Protein AF-A0A3S0ZU18-F1 (afdb_monomer_lite)

Foldseek 3Di:
DDDDDDDDDDPDPDPPPPPVPVLDLDDDPCLVVCCVPVVCPSVPDDCDPVNLVVLVVVPDDPDPVSNVVSVVVVVVVVVVVVVVVLVVVQSNQLSQLVNVQVVVVVVVVVVVVVPDPDPPVPDPDPPPRSSLVSHDPVSCVVVPHDHPVNPPPPPPDPDPDPDDDPDPDDDPPDDDDPDDPDPPVVPVVPPPD

Secondary structure (DSSP, 8-state):
-----PPPPPTT-----------S------HHHHHHHSHHHHSS----HHHHHHHHHT---S-HHHHHHHHHHHHHHHHHHHHHHHHHHHHHHHHHHHHHHHHHHHHHHHHHHHT-S-GGG-PPPP---THHHHS-HHHHHHTT---HHHHS------PPPPP----------SS--------GGGSTTSS--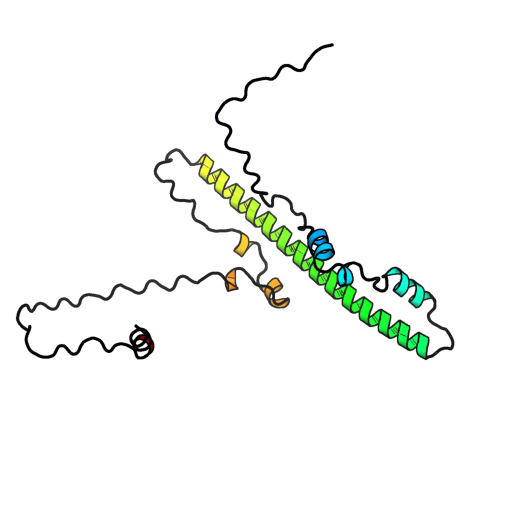

Organism: Elysia chlorotica (NCBI:txid188477)

Structure (mmCIF, N/CA/C/O backbone):
data_AF-A0A3S0ZU18-F1
#
_entry.id   AF-A0A3S0ZU18-F1
#
loop_
_atom_site.group_PDB
_atom_site.id
_atom_site.type_symbol
_atom_site.label_atom_id
_atom_site.label_alt_id
_atom_site.label_comp_id
_atom_site.label_asym_id
_atom_site.label_entity_id
_atom_site.label_seq_id
_atom_site.pdbx_PDB_ins_code
_atom_site.Cartn_x
_atom_site.Cartn_y
_atom_site.Cartn_z
_atom_site.occupancy
_atom_site.B_iso_or_equiv
_atom_site.auth_seq_id
_atom_site.auth_comp_id
_atom_site.auth_asym_id
_atom_site.auth_atom_id
_atom_site.pdbx_PDB_model_num
ATOM 1 N N . MET A 1 1 ? -13.096 46.096 -29.298 1.00 41.88 1 MET A N 1
ATOM 2 C CA . MET A 1 1 ? -13.530 44.847 -29.955 1.00 41.88 1 MET A CA 1
ATOM 3 C C . MET A 1 1 ? -12.358 44.325 -30.761 1.00 41.88 1 MET A C 1
ATOM 5 O O . MET A 1 1 ? -12.030 44.942 -31.762 1.00 41.88 1 MET A O 1
ATOM 9 N N . SER A 1 2 ? -11.703 43.261 -30.300 1.00 36.75 2 SER A N 1
ATOM 10 C CA . SER A 1 2 ? -10.645 42.585 -31.059 1.00 36.75 2 SER A CA 1
ATOM 11 C C . SER A 1 2 ? -10.777 41.086 -30.829 1.00 36.75 2 SER A C 1
ATOM 13 O O . SER A 1 2 ? -10.601 40.610 -29.711 1.00 36.75 2 SER A O 1
ATOM 15 N N . SER A 1 3 ? -11.148 40.368 -31.885 1.00 39.72 3 SER A N 1
ATOM 16 C CA . SER A 1 3 ? -11.193 38.907 -31.938 1.00 39.72 3 SER A CA 1
ATOM 17 C C . SER A 1 3 ? -9.786 38.311 -31.786 1.00 39.72 3 SER A C 1
ATOM 19 O O . SER A 1 3 ? -8.827 38.910 -32.284 1.00 39.72 3 SER A O 1
ATOM 21 N N . PRO A 1 4 ? -9.622 37.125 -31.174 1.00 41.81 4 PRO A N 1
ATOM 22 C CA . PRO A 1 4 ? -8.345 36.432 -31.190 1.00 41.81 4 PRO A CA 1
ATOM 23 C C . PRO A 1 4 ? -8.124 35.758 -32.550 1.00 41.81 4 PRO A C 1
ATOM 25 O O . PRO A 1 4 ? -8.982 35.050 -33.075 1.00 41.81 4 PRO A O 1
ATOM 28 N N . LYS A 1 5 ? -6.949 36.013 -33.124 1.00 37.50 5 LYS A N 1
ATOM 29 C CA . LYS A 1 5 ? -6.472 35.475 -34.399 1.00 37.50 5 LYS A CA 1
ATOM 30 C C . LYS A 1 5 ? -6.032 34.022 -34.200 1.00 37.50 5 LYS A C 1
ATOM 32 O O . LYS A 1 5 ? -5.056 33.762 -33.503 1.00 37.50 5 LYS A O 1
ATOM 37 N N . THR A 1 6 ? -6.749 33.086 -34.814 1.00 44.69 6 THR A N 1
ATOM 38 C CA . THR A 1 6 ? -6.376 31.668 -34.901 1.00 44.69 6 THR A CA 1
ATOM 39 C C . THR A 1 6 ? -5.069 31.528 -35.687 1.00 44.69 6 THR A C 1
ATOM 41 O O . THR A 1 6 ? -4.996 31.955 -36.840 1.00 44.69 6 THR A O 1
ATOM 44 N N . GLN A 1 7 ? -4.027 30.963 -35.070 1.00 43.84 7 GLN A N 1
ATOM 45 C CA . GLN A 1 7 ? -2.790 30.583 -35.759 1.00 43.84 7 GLN A CA 1
ATOM 46 C C . GLN A 1 7 ? -2.844 29.111 -36.210 1.00 43.84 7 GLN A C 1
ATOM 48 O O . GLN A 1 7 ? -3.431 28.285 -35.508 1.00 43.84 7 GLN A O 1
ATOM 53 N N . PRO A 1 8 ? -2.261 28.779 -37.378 1.00 42.19 8 PRO A N 1
ATOM 54 C CA . PRO A 1 8 ? -2.315 27.446 -37.969 1.00 42.19 8 PRO A CA 1
ATOM 55 C C . PRO A 1 8 ? -1.316 26.489 -37.304 1.00 42.19 8 PRO A C 1
ATOM 57 O O . PRO A 1 8 ? -0.169 26.846 -37.037 1.00 42.19 8 PRO A O 1
ATOM 60 N N . THR A 1 9 ? -1.753 25.256 -37.058 1.00 45.12 9 THR A N 1
ATOM 61 C CA . THR A 1 9 ? -0.941 24.175 -36.489 1.00 45.12 9 THR A CA 1
ATOM 62 C C . THR A 1 9 ? 0.062 23.625 -37.518 1.00 45.12 9 THR A C 1
ATOM 64 O O . THR A 1 9 ? -0.335 23.299 -38.642 1.00 45.12 9 THR A O 1
ATOM 67 N N . PRO A 1 10 ? 1.355 23.460 -37.170 1.00 46.25 10 PRO A N 1
ATOM 68 C CA . PRO A 1 10 ? 2.278 22.688 -37.989 1.00 46.25 10 PRO A CA 1
ATOM 69 C C . PRO A 1 10 ? 1.904 21.203 -37.906 1.00 46.25 10 PRO A C 1
ATOM 71 O O . PRO A 1 10 ? 1.805 20.624 -36.824 1.00 46.25 10 PRO A O 1
ATOM 74 N N . ARG A 1 11 ? 1.676 20.588 -39.070 1.00 46.78 11 ARG A N 1
ATOM 75 C CA . ARG A 1 11 ? 1.461 19.144 -39.211 1.00 46.78 11 ARG A CA 1
ATOM 76 C C . ARG A 1 11 ? 2.741 18.416 -38.802 1.00 46.78 11 ARG A C 1
ATOM 78 O O . ARG A 1 11 ? 3.775 18.643 -39.420 1.00 46.78 11 ARG A O 1
ATOM 85 N N . GLY A 1 12 ? 2.660 17.548 -37.795 1.00 51.25 12 GLY A N 1
ATOM 86 C CA . GLY A 1 12 ? 3.767 16.661 -37.424 1.00 51.25 12 GLY A CA 1
ATOM 87 C C . GLY A 1 12 ? 4.116 16.593 -35.941 1.00 51.25 12 GLY A C 1
ATOM 88 O O . GLY A 1 12 ? 5.072 15.906 -35.603 1.00 51.25 12 GLY A O 1
ATOM 89 N N . GLN A 1 13 ? 3.376 17.250 -35.043 1.00 44.69 13 GLN A N 1
ATOM 90 C CA . GLN A 1 13 ? 3.490 16.896 -33.628 1.00 44.69 13 GLN A CA 1
ATOM 91 C C . GLN A 1 13 ? 2.823 15.537 -33.426 1.00 44.69 13 GLN A C 1
ATOM 93 O O . GLN A 1 13 ? 1.598 15.420 -33.495 1.00 44.69 13 GLN A O 1
ATOM 98 N N . GLU A 1 14 ? 3.656 14.514 -33.234 1.00 46.69 14 GLU A N 1
ATOM 99 C CA . GLU A 1 14 ? 3.258 13.262 -32.605 1.00 46.69 14 GLU A CA 1
ATOM 100 C C . GLU A 1 14 ? 2.353 13.615 -31.412 1.00 46.69 14 GLU A C 1
ATOM 102 O O . GLU A 1 14 ? 2.705 14.526 -30.648 1.00 46.69 14 GLU A O 1
ATOM 107 N N . PRO A 1 15 ? 1.154 13.009 -31.296 1.00 53.53 15 PRO A N 1
ATOM 108 C CA . PRO A 1 15 ? 0.244 13.326 -30.208 1.00 53.53 15 PRO A CA 1
ATOM 109 C C . PRO A 1 15 ? 1.037 13.258 -28.907 1.00 53.53 15 PRO A C 1
ATOM 111 O O . PRO A 1 15 ? 1.784 12.288 -28.747 1.00 53.53 15 PRO A O 1
ATOM 114 N N . PRO A 1 16 ? 0.923 14.243 -27.994 1.00 53.69 16 PRO A N 1
ATOM 115 C CA . PRO A 1 16 ? 1.555 14.112 -26.697 1.00 53.69 16 PRO A CA 1
ATOM 116 C C . PRO A 1 16 ? 1.066 12.787 -26.137 1.00 53.69 16 PRO A C 1
ATOM 118 O O . PRO A 1 16 ? -0.127 12.621 -25.868 1.00 53.69 16 PRO A O 1
ATOM 121 N N . MET A 1 17 ? 1.970 11.810 -26.061 1.00 44.22 17 MET A N 1
ATOM 122 C CA . MET A 1 17 ? 1.678 10.559 -25.408 1.00 44.22 17 MET A CA 1
ATOM 123 C C . MET A 1 17 ? 1.431 10.942 -23.958 1.00 44.22 17 MET A C 1
ATOM 125 O O . MET A 1 17 ? 2.350 10.992 -23.148 1.00 44.22 17 MET A O 1
ATOM 129 N N . TYR A 1 18 ? 0.164 11.149 -23.609 1.00 46.91 18 TYR A N 1
ATOM 130 C CA . TYR A 1 18 ? -0.334 10.982 -22.254 1.00 46.91 18 TYR A CA 1
ATOM 131 C C . TYR A 1 18 ? -0.289 9.490 -21.895 1.00 46.91 18 TYR A C 1
ATOM 133 O O . TYR A 1 18 ? -1.198 8.955 -21.268 1.00 46.91 18 TYR A O 1
ATOM 141 N N . LEU A 1 19 ? 0.806 8.801 -22.236 1.00 47.62 19 LEU A N 1
ATOM 142 C CA . LEU A 1 19 ? 1.366 7.883 -21.278 1.00 47.62 19 LEU A CA 1
ATOM 143 C C . LEU A 1 19 ? 1.570 8.768 -20.060 1.00 47.62 19 LEU A C 1
ATOM 145 O O . LEU A 1 19 ? 2.470 9.610 -20.029 1.00 47.62 19 LEU A O 1
ATOM 149 N N . GLN A 1 20 ? 0.686 8.631 -19.073 1.00 47.19 20 GLN A N 1
ATOM 150 C CA . GLN A 1 20 ? 1.108 8.904 -17.719 1.00 47.19 20 GLN A CA 1
ATOM 151 C C . GLN A 1 20 ? 2.299 7.981 -17.504 1.00 47.19 20 GLN A C 1
ATOM 153 O O . GLN A 1 20 ? 2.153 6.855 -17.046 1.00 47.19 20 GLN A O 1
ATOM 158 N N . ARG A 1 21 ? 3.490 8.453 -17.896 1.00 50.66 21 ARG A N 1
ATOM 159 C CA . ARG A 1 21 ? 4.742 8.042 -17.301 1.00 50.66 21 ARG A CA 1
ATOM 160 C C . ARG A 1 21 ? 4.405 8.158 -15.823 1.00 50.66 21 ARG A C 1
ATOM 162 O O . ARG A 1 21 ? 4.002 9.254 -15.417 1.00 50.66 21 ARG A O 1
ATOM 169 N N . PRO A 1 22 ? 4.444 7.081 -15.031 1.00 49.56 22 PRO A N 1
ATOM 170 C CA . PRO A 1 22 ? 4.312 7.195 -13.589 1.00 49.56 22 PRO A CA 1
ATOM 171 C C . PRO A 1 22 ? 5.579 7.906 -13.083 1.00 49.56 22 PRO A C 1
ATOM 173 O O . PRO A 1 22 ? 6.413 7.346 -12.396 1.00 49.56 22 PRO A O 1
ATOM 176 N N . SER A 1 23 ? 5.793 9.151 -13.509 1.00 50.56 23 SER A N 1
ATOM 177 C CA . SER A 1 23 ? 6.961 9.988 -13.259 1.00 50.56 23 SER A CA 1
ATOM 178 C C . SER A 1 23 ? 6.892 10.628 -11.883 1.00 50.56 23 SER A C 1
ATOM 180 O O . SER A 1 23 ? 7.723 11.453 -11.522 1.00 50.56 23 SER A O 1
ATOM 182 N N . SER A 1 24 ? 5.893 10.266 -11.093 1.00 54.19 24 SER A N 1
ATOM 183 C CA . SER A 1 24 ? 5.654 10.856 -9.805 1.00 54.19 24 SER A CA 1
ATOM 184 C C . SER A 1 24 ? 5.829 9.759 -8.781 1.00 54.19 24 SER A C 1
ATOM 186 O O . SER A 1 24 ? 5.075 8.792 -8.786 1.00 54.19 24 SER A O 1
ATOM 188 N N . GLY A 1 25 ? 6.766 9.938 -7.852 1.00 54.12 25 GLY A N 1
ATOM 189 C CA . GLY A 1 25 ? 6.713 9.285 -6.545 1.00 54.12 25 GLY A CA 1
ATOM 190 C C . GLY A 1 25 ? 5.482 9.739 -5.744 1.00 54.12 25 GLY A C 1
ATOM 191 O O . GLY A 1 25 ? 5.614 10.112 -4.584 1.00 54.12 25 GLY A O 1
ATOM 192 N N . ARG A 1 26 ? 4.295 9.757 -6.365 1.00 61.22 26 ARG A N 1
ATOM 193 C CA . ARG A 1 26 ? 2.984 9.920 -5.748 1.00 61.22 26 ARG A CA 1
ATOM 194 C C . ARG A 1 26 ? 2.288 8.575 -5.758 1.00 61.22 26 ARG A C 1
ATOM 196 O O . ARG A 1 26 ? 2.228 7.898 -6.779 1.00 61.22 26 ARG A O 1
ATOM 203 N N . SER A 1 27 ? 1.700 8.270 -4.613 1.00 65.94 27 SER A N 1
ATOM 204 C CA . SER A 1 27 ? 0.693 7.231 -4.470 1.00 65.94 27 SER A CA 1
ATOM 205 C C . SER A 1 27 ? -0.449 7.440 -5.472 1.00 65.94 27 SER A C 1
ATOM 207 O O . SER A 1 27 ? -0.865 8.579 -5.729 1.00 65.94 27 SER A O 1
ATOM 209 N N . GLN A 1 28 ? -0.952 6.346 -6.045 1.00 73.38 28 GLN A N 1
ATOM 210 C CA . GLN A 1 28 ? -2.148 6.372 -6.881 1.00 73.38 28 GLN A CA 1
ATOM 211 C C . GLN A 1 28 ? -3.379 6.525 -5.982 1.00 73.38 28 GLN A C 1
ATOM 213 O O . GLN A 1 28 ? -3.704 5.642 -5.192 1.00 73.38 28 GLN A O 1
ATOM 218 N N . ASP A 1 29 ? -4.085 7.652 -6.102 1.00 80.44 29 ASP A N 1
ATOM 219 C CA . ASP A 1 29 ? -5.275 7.908 -5.289 1.00 80.44 29 ASP A CA 1
ATOM 220 C C . ASP A 1 29 ? -6.491 7.128 -5.813 1.00 80.44 29 ASP A C 1
ATOM 222 O O . ASP A 1 29 ? -7.237 7.582 -6.685 1.00 80.44 29 ASP A O 1
ATOM 226 N N . VAL A 1 30 ? -6.712 5.945 -5.243 1.00 86.75 30 VAL A N 1
ATOM 227 C CA . VAL A 1 30 ? -7.838 5.060 -5.584 1.00 86.75 30 VAL A CA 1
ATOM 228 C C . VAL A 1 30 ? -9.105 5.346 -4.776 1.00 86.75 30 VAL A C 1
ATOM 230 O O . VAL A 1 30 ? -10.120 4.674 -4.964 1.00 86.75 30 VAL A O 1
ATOM 233 N N . ARG A 1 31 ? -9.096 6.348 -3.885 1.00 86.00 31 ARG A N 1
ATOM 234 C CA . ARG A 1 31 ? -10.224 6.618 -2.974 1.00 86.00 31 ARG A CA 1
ATOM 235 C C . ARG A 1 31 ? -11.523 6.889 -3.719 1.00 86.00 31 ARG A C 1
ATOM 237 O O . ARG A 1 31 ? -12.580 6.462 -3.277 1.00 86.00 31 ARG A O 1
ATOM 244 N N . HIS A 1 32 ? -11.444 7.542 -4.875 1.00 86.88 32 HIS A N 1
ATOM 245 C CA . HIS A 1 32 ? -12.604 7.813 -5.723 1.00 86.88 32 HIS A CA 1
ATOM 246 C C . HIS A 1 32 ? -13.255 6.530 -6.273 1.00 86.88 32 HIS A C 1
ATOM 248 O O . HIS A 1 32 ? -14.479 6.458 -6.370 1.00 86.88 32 HIS A O 1
ATOM 254 N N . ILE A 1 33 ? -12.452 5.507 -6.592 1.00 91.06 33 ILE A N 1
ATOM 255 C CA . ILE A 1 33 ? -12.940 4.194 -7.033 1.00 91.06 33 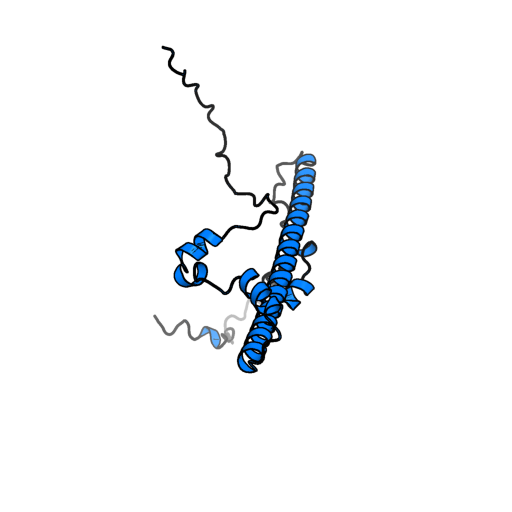ILE A CA 1
ATOM 256 C C . ILE A 1 33 ? -13.622 3.514 -5.853 1.00 91.06 33 ILE A C 1
ATOM 258 O O . ILE A 1 33 ? -14.781 3.127 -5.963 1.00 91.06 33 ILE A O 1
ATOM 262 N N . LEU A 1 34 ? -12.940 3.459 -4.705 1.00 89.00 34 LEU A N 1
ATOM 263 C CA . LEU A 1 34 ? -13.448 2.808 -3.498 1.00 89.00 34 LEU A CA 1
ATOM 264 C C . LEU A 1 34 ? -14.742 3.451 -2.990 1.00 89.00 34 LEU A C 1
ATOM 266 O O . LEU A 1 34 ? -15.687 2.743 -2.660 1.00 89.00 34 LEU A O 1
ATOM 270 N N . ALA A 1 35 ? -14.826 4.780 -2.987 1.00 89.50 35 ALA A N 1
ATOM 271 C CA . ALA A 1 35 ? -16.034 5.501 -2.601 1.00 89.50 35 ALA A CA 1
ATOM 272 C C . ALA A 1 35 ? -17.198 5.261 -3.577 1.00 89.50 35 ALA A C 1
ATOM 274 O O . ALA A 1 35 ? -18.356 5.277 -3.162 1.00 89.50 35 ALA A O 1
ATOM 275 N N . ARG A 1 36 ? -16.911 5.034 -4.867 1.00 89.44 36 ARG A N 1
ATOM 276 C CA . ARG A 1 36 ? -17.931 4.747 -5.883 1.00 89.44 36 ARG A CA 1
ATOM 277 C C . ARG A 1 36 ? -18.428 3.305 -5.815 1.00 89.44 36 ARG A C 1
ATOM 279 O O . ARG A 1 36 ? -19.629 3.089 -5.934 1.00 89.44 36 ARG A O 1
ATOM 286 N N . THR A 1 37 ? -17.533 2.330 -5.665 1.00 94.19 37 THR A N 1
ATOM 287 C CA . THR A 1 37 ? -17.880 0.898 -5.692 1.00 94.19 37 THR A CA 1
ATOM 288 C C . THR A 1 37 ? -18.316 0.371 -4.331 1.00 94.19 37 THR A C 1
ATOM 290 O O . THR A 1 37 ? -19.198 -0.477 -4.259 1.00 94.19 37 THR A O 1
ATOM 293 N N . PHE A 1 38 ? -17.726 0.883 -3.252 1.00 91.06 38 PHE A N 1
ATOM 294 C CA . PHE A 1 38 ? -17.932 0.415 -1.881 1.00 91.06 38 PHE A CA 1
ATOM 295 C C . PHE A 1 38 ? -18.383 1.550 -0.966 1.00 91.06 38 PHE A C 1
ATOM 297 O O . PHE A 1 38 ? -17.905 1.656 0.161 1.00 91.06 38 PHE A O 1
ATOM 304 N N . ARG A 1 39 ? -19.293 2.404 -1.447 1.00 87.06 39 ARG A N 1
ATOM 305 C CA . ARG A 1 39 ? -19.743 3.610 -0.739 1.00 87.06 39 ARG A CA 1
ATOM 306 C C . ARG A 1 39 ? -20.036 3.344 0.735 1.00 87.06 39 ARG A C 1
ATOM 308 O O . ARG A 1 39 ? -19.375 3.919 1.586 1.00 87.06 39 ARG A O 1
ATOM 315 N N . ASP A 1 40 ? -20.932 2.407 1.025 1.00 86.94 40 ASP A N 1
ATOM 316 C CA . ASP A 1 40 ? -21.404 2.149 2.391 1.00 86.94 40 ASP A CA 1
ATOM 317 C C . ASP A 1 40 ? -20.313 1.620 3.328 1.00 86.94 40 ASP A C 1
ATOM 319 O O . ASP A 1 40 ? -20.392 1.828 4.534 1.00 86.94 40 ASP A O 1
ATOM 323 N N . LEU A 1 41 ? -19.289 0.950 2.790 1.00 85.38 41 LEU A N 1
ATOM 324 C CA . LEU A 1 41 ? -18.146 0.457 3.564 1.00 85.38 41 LEU A CA 1
ATOM 325 C C . LEU A 1 41 ? -17.070 1.533 3.726 1.00 85.38 41 LEU A C 1
ATOM 327 O O . LEU A 1 41 ? -16.454 1.631 4.783 1.00 85.38 41 LEU A O 1
ATOM 331 N N . TYR A 1 42 ? -16.849 2.332 2.683 1.00 81.62 42 TYR A N 1
ATOM 332 C CA . TYR A 1 42 ? -15.800 3.342 2.624 1.00 81.62 42 TYR A CA 1
ATOM 333 C C . TYR A 1 42 ? -16.183 4.633 3.358 1.00 81.62 42 TYR A C 1
ATOM 335 O O . TYR A 1 42 ? -15.331 5.273 3.966 1.00 81.62 42 TYR A O 1
ATOM 343 N N . THR A 1 43 ? -17.463 5.014 3.327 1.00 79.00 43 THR A N 1
AT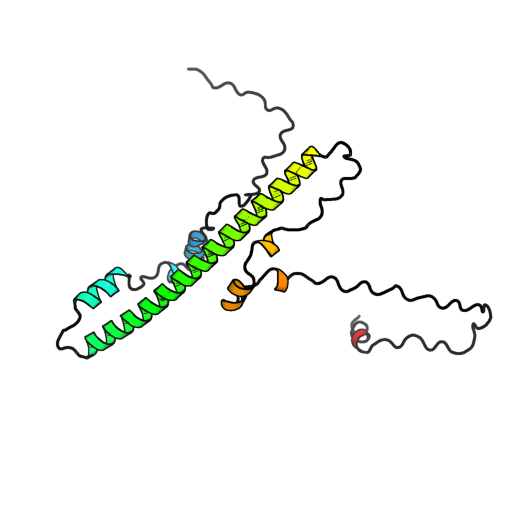OM 344 C CA . THR A 1 43 ? -17.989 6.201 4.018 1.00 79.00 43 THR A CA 1
ATOM 345 C C . THR A 1 43 ? -18.646 5.871 5.353 1.00 79.00 43 THR A C 1
ATOM 347 O O . THR A 1 43 ? -19.262 6.753 5.947 1.00 79.00 43 THR A O 1
ATOM 350 N N . ARG A 1 44 ? -18.574 4.617 5.821 1.00 80.81 44 ARG A N 1
ATOM 351 C CA . ARG A 1 44 ? -19.123 4.254 7.130 1.00 80.81 44 ARG A CA 1
ATOM 352 C C . ARG A 1 44 ? -18.390 5.033 8.211 1.00 80.81 44 ARG A C 1
ATOM 354 O O . ARG A 1 44 ? -17.161 5.040 8.222 1.00 80.81 44 ARG A O 1
ATOM 361 N N . ASP A 1 45 ? -19.134 5.620 9.144 1.00 67.31 45 ASP A N 1
ATOM 362 C CA . ASP A 1 45 ? -18.535 6.209 10.339 1.00 67.31 45 ASP A CA 1
ATOM 363 C C . ASP A 1 45 ? -17.854 5.102 11.149 1.00 67.31 45 ASP A C 1
ATOM 365 O O . ASP A 1 45 ? -18.482 4.291 11.832 1.00 67.31 45 ASP A O 1
ATOM 369 N N . THR A 1 46 ? -16.535 5.025 11.019 1.00 73.62 46 THR A N 1
ATOM 370 C CA . T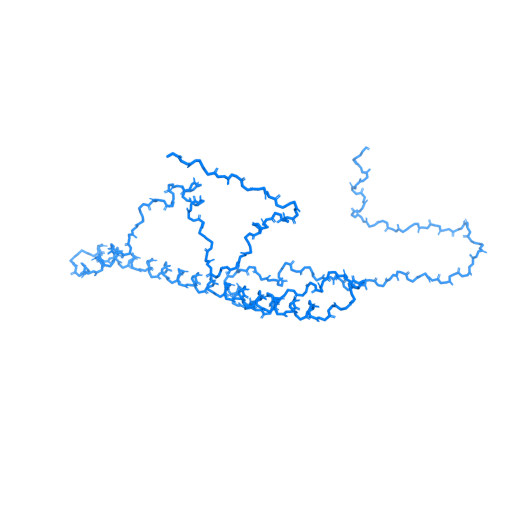HR A 1 46 ? -15.686 4.220 11.888 1.00 73.62 46 THR A CA 1
ATOM 371 C C . THR A 1 46 ? -15.347 5.027 13.128 1.00 73.62 46 THR A C 1
ATOM 373 O O . THR A 1 46 ? -15.198 6.248 13.047 1.00 73.62 46 THR A O 1
ATOM 376 N N . VAL A 1 47 ? -15.161 4.350 14.263 1.00 71.44 47 VAL A N 1
ATOM 377 C CA . VAL A 1 47 ? -14.670 4.993 15.487 1.00 71.44 47 VAL A CA 1
ATOM 378 C C . VAL A 1 47 ? -13.401 5.770 15.152 1.00 71.44 47 VAL A C 1
ATOM 380 O O . VAL A 1 47 ? -12.394 5.191 14.739 1.00 71.44 47 VAL A O 1
ATOM 383 N N . ARG A 1 48 ? -13.477 7.098 15.270 1.00 77.31 48 ARG A N 1
ATOM 384 C CA . ARG A 1 48 ? -12.372 7.969 14.884 1.00 77.31 48 ARG A CA 1
ATOM 385 C C . ARG A 1 48 ? -11.216 7.798 15.872 1.00 77.31 48 ARG A C 1
ATOM 387 O O . ARG A 1 48 ? -11.468 7.591 17.062 1.00 77.31 48 ARG A O 1
ATOM 394 N N . PRO A 1 49 ? -9.961 7.958 15.420 1.00 77.56 49 PRO A N 1
ATOM 395 C CA . PRO A 1 49 ? -8.788 7.976 16.295 1.00 77.56 49 PRO A CA 1
ATOM 396 C C . PRO A 1 49 ? -8.958 8.879 17.519 1.00 77.56 49 PRO A C 1
ATOM 398 O O . PRO A 1 49 ? -8.591 8.517 18.635 1.00 77.56 49 PRO A O 1
ATOM 401 N N . ASP A 1 50 ? -9.569 10.043 17.309 1.00 83.44 50 ASP A N 1
ATOM 402 C CA . ASP A 1 50 ? -9.784 11.042 18.353 1.00 83.44 50 ASP A CA 1
ATOM 403 C C . ASP A 1 50 ? -10.799 10.563 19.392 1.00 83.44 50 ASP A C 1
ATOM 405 O O . ASP A 1 50 ? -10.620 10.789 20.584 1.00 83.44 50 ASP A O 1
ATOM 409 N N . THR A 1 51 ? -11.823 9.818 18.968 1.00 83.25 51 THR A N 1
ATOM 410 C CA . THR A 1 51 ? -12.792 9.198 19.876 1.00 83.25 51 THR A CA 1
ATOM 411 C C . THR A 1 51 ? -12.112 8.181 20.790 1.00 83.25 51 THR A C 1
ATOM 413 O O . THR A 1 51 ? -12.378 8.178 21.988 1.00 83.25 51 THR A O 1
ATOM 416 N N . VAL A 1 52 ? -11.192 7.362 20.266 1.00 83.00 52 VAL A N 1
ATOM 417 C CA . VAL A 1 52 ? -10.438 6.388 21.078 1.00 83.00 52 VAL A CA 1
ATOM 418 C C . VAL A 1 52 ? -9.545 7.097 22.099 1.00 83.00 52 VAL A C 1
ATOM 420 O O . VAL A 1 52 ? -9.543 6.728 23.271 1.00 83.00 52 VAL A O 1
ATOM 423 N N . LYS A 1 53 ? -8.830 8.149 21.679 1.00 84.62 53 LYS A N 1
ATOM 424 C CA . LYS A 1 53 ? -7.981 8.953 22.573 1.00 84.62 53 LYS A CA 1
ATOM 425 C C . LYS A 1 53 ? -8.793 9.628 23.676 1.00 84.62 53 LYS A C 1
ATOM 427 O O . LYS A 1 53 ? -8.387 9.595 24.831 1.00 84.62 53 LYS A O 1
ATOM 432 N N . ASN A 1 54 ? -9.952 10.188 23.341 1.00 85.56 54 ASN A N 1
ATOM 433 C CA . ASN A 1 54 ? -10.823 10.839 24.317 1.00 85.56 54 ASN A CA 1
ATOM 434 C C . ASN A 1 54 ? -11.376 9.833 25.338 1.00 85.56 54 ASN A C 1
ATOM 436 O O . ASN A 1 54 ? -11.348 10.104 26.534 1.00 85.56 54 ASN A O 1
ATOM 440 N N . LEU A 1 55 ? -11.797 8.646 24.887 1.00 82.94 55 LEU A N 1
ATOM 441 C CA . LEU A 1 55 ? -12.249 7.566 25.772 1.00 82.94 55 LEU A CA 1
ATOM 442 C C . LEU A 1 55 ? -11.130 7.053 26.687 1.00 82.94 55 LEU A C 1
ATOM 444 O O . LEU A 1 55 ? -11.391 6.675 27.823 1.00 82.94 55 LEU A O 1
ATOM 448 N N . GLN A 1 56 ? -9.878 7.082 26.225 1.00 80.50 56 GLN A N 1
ATOM 449 C CA . GLN A 1 56 ? -8.724 6.751 27.057 1.00 80.50 56 GLN A CA 1
ATOM 450 C C . GLN A 1 56 ? -8.493 7.780 28.175 1.00 80.50 56 GLN A C 1
ATOM 452 O O . GLN A 1 56 ? -8.057 7.401 29.257 1.00 80.50 56 GLN A O 1
ATOM 457 N N . VAL A 1 57 ? -8.778 9.066 27.944 1.00 80.88 57 VAL A N 1
ATOM 458 C CA . VAL A 1 57 ? -8.653 10.111 28.979 1.00 80.88 57 VAL A CA 1
ATOM 459 C C . VAL A 1 57 ? -9.720 9.949 30.066 1.00 80.88 57 VAL A C 1
ATOM 461 O O . VAL A 1 57 ? -9.462 10.262 31.222 1.00 80.88 57 VAL A O 1
ATOM 464 N N . SER A 1 58 ? -10.893 9.415 29.718 1.00 74.38 58 SER A N 1
ATOM 465 C CA . SER A 1 58 ? -11.974 9.103 30.666 1.00 74.38 58 SER A CA 1
ATOM 466 C C . SER A 1 58 ? -11.791 7.777 31.420 1.00 74.38 58 SER A C 1
ATOM 468 O O . SER A 1 58 ? -12.667 7.395 32.194 1.00 74.38 58 SER A O 1
ATOM 470 N N . LYS A 1 59 ? -10.667 7.083 31.212 1.00 72.88 59 LYS A N 1
ATOM 471 C CA . LYS A 1 59 ? -10.317 5.837 31.898 1.00 72.88 59 LYS A CA 1
ATOM 472 C C . LYS A 1 59 ? -10.079 6.089 33.395 1.00 72.88 59 LYS A C 1
ATOM 474 O O . LYS A 1 59 ? -9.359 7.020 33.752 1.00 72.88 59 LYS A O 1
ATOM 479 N N . GLY A 1 60 ? -10.639 5.248 34.261 1.00 70.00 60 GLY A N 1
ATOM 480 C CA . GLY A 1 60 ? -10.532 5.343 35.724 1.00 70.00 60 GLY A CA 1
ATOM 481 C C . GLY A 1 60 ? -11.856 5.555 36.467 1.00 70.00 60 GLY A C 1
ATOM 482 O O . GLY A 1 60 ? -11.833 5.958 37.628 1.00 70.00 60 GLY A O 1
ATOM 483 N N . GLY A 1 61 ? -12.998 5.319 35.814 1.00 74.75 61 GLY A N 1
ATOM 484 C CA . GLY A 1 61 ? -14.309 5.288 36.472 1.00 74.75 61 GLY A CA 1
ATOM 485 C C . GLY A 1 61 ? -14.566 3.982 37.237 1.00 74.75 61 GLY A C 1
ATOM 486 O O . GLY A 1 61 ? -13.839 3.006 37.081 1.00 74.75 61 GLY A O 1
ATOM 487 N N . ASP A 1 62 ? -15.638 3.953 38.031 1.00 79.12 62 ASP A N 1
ATOM 488 C CA . ASP A 1 62 ? -16.036 2.792 38.855 1.00 79.12 62 ASP A CA 1
ATOM 489 C C . ASP A 1 62 ? -16.789 1.700 38.058 1.00 79.12 62 ASP A C 1
ATOM 491 O O . ASP A 1 62 ? -17.268 0.719 38.620 1.00 79.12 62 ASP A O 1
ATOM 495 N N . ASP A 1 63 ? -16.925 1.864 36.734 1.00 86.50 63 ASP A N 1
ATOM 496 C CA . ASP A 1 63 ? -17.592 0.891 35.863 1.00 86.50 63 ASP A CA 1
ATOM 497 C C . ASP A 1 63 ? -16.579 -0.106 35.255 1.00 86.50 63 ASP A C 1
ATOM 499 O O . ASP A 1 63 ? -15.850 0.243 34.314 1.00 86.50 63 ASP A O 1
ATOM 503 N N . PRO A 1 64 ? -16.546 -1.371 35.721 1.00 86.31 64 PRO A N 1
ATOM 504 C CA . PRO A 1 64 ? -15.638 -2.384 35.188 1.00 86.31 64 PRO A CA 1
ATOM 505 C C . PRO A 1 64 ? -15.920 -2.728 33.717 1.00 86.31 64 PRO A C 1
ATOM 507 O O . PRO A 1 64 ? -15.004 -3.144 33.000 1.00 86.31 64 PRO A O 1
ATOM 510 N N . TYR A 1 65 ? -17.156 -2.544 33.236 1.00 88.06 65 TYR A N 1
ATOM 511 C CA . TYR A 1 65 ? -17.504 -2.785 31.836 1.00 88.06 65 TYR A CA 1
ATOM 512 C C . TYR A 1 65 ? -16.882 -1.724 30.924 1.00 88.06 65 TYR A C 1
ATOM 514 O O . TYR A 1 65 ? -16.297 -2.058 29.888 1.00 88.06 65 TYR A O 1
ATOM 522 N N . HIS A 1 66 ? -16.949 -0.452 31.328 1.00 86.75 66 HIS A N 1
ATOM 523 C CA . HIS A 1 66 ? -16.317 0.648 30.606 1.00 86.75 66 HIS A CA 1
ATOM 524 C C . HIS A 1 66 ? -14.804 0.440 30.463 1.00 86.75 66 HIS A C 1
ATOM 526 O O . HIS A 1 66 ? -14.267 0.541 29.358 1.00 86.75 66 HIS A O 1
ATOM 532 N N . GLU A 1 67 ? -14.124 0.060 31.547 1.00 87.00 67 GLU A N 1
ATOM 533 C CA . GLU A 1 67 ? -12.686 -0.224 31.530 1.00 87.00 67 GLU A CA 1
ATOM 534 C C . GLU A 1 67 ? -12.331 -1.354 30.557 1.00 87.00 67 GLU A C 1
ATOM 536 O O . GLU A 1 67 ? -11.384 -1.248 29.768 1.00 87.00 67 GLU A O 1
ATOM 541 N N . GLN A 1 68 ? -13.098 -2.446 30.566 1.00 90.12 68 GLN A N 1
ATOM 542 C CA . GLN A 1 68 ? -12.876 -3.558 29.646 1.00 90.12 68 GLN A CA 1
ATOM 543 C C . GLN A 1 68 ? -13.114 -3.143 28.186 1.00 90.12 68 GLN A C 1
ATOM 545 O O . GLN A 1 68 ? -12.327 -3.504 27.304 1.00 90.12 68 GLN A O 1
ATOM 550 N N . TYR A 1 69 ? -14.157 -2.351 27.928 1.00 89.44 69 TYR A N 1
ATOM 551 C CA . TYR A 1 69 ? -14.472 -1.825 26.603 1.00 89.44 69 TYR A CA 1
ATOM 552 C C . TYR A 1 69 ? -13.354 -0.922 26.060 1.00 89.44 69 TYR A C 1
ATOM 554 O O . TYR A 1 69 ? -12.862 -1.162 24.954 1.00 89.44 69 TYR A O 1
ATOM 562 N N . VAL A 1 70 ? -12.894 0.061 26.843 1.00 88.81 70 VAL A N 1
ATOM 563 C CA . VAL A 1 70 ? -11.813 0.980 26.444 1.00 88.81 70 VAL A CA 1
ATOM 564 C C . VAL A 1 70 ? -10.509 0.220 26.204 1.00 88.81 70 VAL A C 1
ATOM 566 O O . VAL A 1 70 ? -9.838 0.456 25.198 1.00 88.81 70 VAL A O 1
ATOM 569 N N . ASN A 1 71 ? -10.174 -0.752 27.059 1.00 89.25 71 ASN A N 1
ATOM 570 C CA . ASN A 1 71 ? -8.988 -1.590 26.866 1.00 89.25 71 ASN A CA 1
ATOM 571 C C . ASN A 1 71 ? -9.056 -2.409 25.565 1.00 89.25 71 ASN A C 1
ATOM 573 O O . ASN A 1 71 ? -8.058 -2.518 24.849 1.00 89.25 71 ASN A O 1
ATOM 577 N N . ASN A 1 72 ? -10.214 -2.984 25.230 1.00 91.12 72 ASN A N 1
ATOM 578 C CA . ASN A 1 72 ? -10.386 -3.724 23.978 1.00 91.12 72 ASN A CA 1
ATOM 579 C C . ASN A 1 72 ? -10.296 -2.803 22.757 1.00 91.12 72 ASN A C 1
ATOM 581 O O . ASN A 1 72 ? -9.608 -3.132 21.789 1.00 91.12 72 ASN A O 1
ATOM 585 N N . LEU A 1 73 ? -10.927 -1.629 22.823 1.00 90.06 73 LEU A N 1
ATOM 586 C CA . LEU A 1 73 ? -10.867 -0.629 21.761 1.00 90.06 73 LEU A CA 1
ATOM 587 C C . LEU A 1 73 ? -9.425 -0.162 21.512 1.00 90.06 73 LEU A C 1
ATOM 589 O O . LEU A 1 73 ? -8.996 -0.067 20.363 1.00 90.06 73 LEU A O 1
ATOM 593 N N . GLN A 1 74 ? -8.648 0.039 22.579 1.00 88.12 74 GLN A N 1
ATOM 594 C CA . GLN A 1 74 ? -7.236 0.406 22.495 1.00 88.12 74 GLN A CA 1
ATOM 595 C C . GLN A 1 74 ? -6.392 -0.684 21.820 1.00 88.12 74 GLN A C 1
ATOM 597 O O . GLN A 1 74 ? -5.564 -0.370 20.968 1.00 88.12 74 GLN A O 1
ATOM 602 N N . LYS A 1 75 ? -6.614 -1.962 22.156 1.00 91.38 75 LYS A N 1
ATOM 603 C CA . LYS A 1 75 ? -5.912 -3.090 21.517 1.00 91.38 75 LYS A CA 1
ATOM 604 C C . LYS A 1 75 ? -6.188 -3.153 20.017 1.00 91.38 75 LYS A C 1
ATOM 606 O O . LYS A 1 75 ? -5.255 -3.279 19.229 1.00 91.38 75 LYS A O 1
ATOM 611 N N . VAL A 1 76 ? -7.458 -3.035 19.624 1.00 91.69 76 VAL A N 1
ATOM 612 C CA . VAL A 1 76 ? -7.856 -3.039 18.208 1.00 91.69 76 VAL A CA 1
ATOM 613 C C . VAL A 1 76 ? -7.238 -1.852 17.474 1.00 91.69 76 VAL A C 1
ATOM 615 O O . VAL A 1 76 ? -6.703 -2.020 16.380 1.00 91.69 76 VAL A O 1
ATOM 618 N N . TYR A 1 77 ? -7.260 -0.667 18.085 1.00 89.12 77 TYR A N 1
ATOM 619 C CA . TYR A 1 77 ? -6.682 0.530 17.486 1.00 89.12 77 TYR A CA 1
ATOM 620 C C . TYR A 1 77 ? -5.159 0.428 17.324 1.00 89.12 77 TYR A C 1
ATOM 622 O O . TYR A 1 77 ? -4.629 0.782 16.274 1.00 89.12 77 TYR A O 1
ATOM 630 N N . ALA A 1 78 ? -4.452 -0.096 18.328 1.00 90.12 78 ALA A N 1
ATOM 631 C CA . ALA A 1 78 ? -3.008 -0.303 18.258 1.00 90.12 78 ALA A CA 1
ATOM 632 C C . ALA A 1 78 ? -2.626 -1.271 17.128 1.00 90.12 78 ALA A C 1
ATOM 634 O O . ALA A 1 78 ? -1.691 -1.005 16.375 1.00 90.12 78 ALA A O 1
ATOM 635 N N . GLU A 1 79 ? -3.381 -2.359 16.963 1.00 93.69 79 GLU A N 1
ATOM 636 C CA . GLU A 1 79 ? -3.164 -3.310 15.871 1.00 93.69 79 GLU A CA 1
ATOM 637 C C . GLU A 1 79 ? -3.481 -2.696 14.500 1.00 93.69 79 GLU A C 1
ATOM 639 O O . GLU A 1 79 ? -2.729 -2.893 13.545 1.00 93.69 79 GLU A O 1
ATOM 644 N N . TRP A 1 80 ? -4.561 -1.919 14.394 1.00 90.81 80 TRP A N 1
ATOM 645 C CA . TRP A 1 80 ? -4.889 -1.192 13.168 1.00 90.81 80 TRP A CA 1
ATOM 646 C C . TRP A 1 80 ? -3.777 -0.211 12.782 1.00 90.81 80 TRP A C 1
ATOM 648 O O . TRP A 1 80 ? -3.322 -0.228 11.639 1.00 90.81 80 TRP A O 1
ATOM 658 N N . GLN A 1 81 ? -3.294 0.586 13.738 1.00 91.19 81 GLN A N 1
ATOM 659 C CA . GLN A 1 81 ? -2.212 1.544 13.518 1.00 91.19 81 GLN A CA 1
ATOM 660 C C . GLN A 1 81 ? -0.935 0.831 13.067 1.00 91.19 81 GLN A C 1
ATOM 662 O O . GLN A 1 81 ? -0.341 1.224 12.067 1.00 91.19 81 GLN A O 1
ATOM 667 N N . ARG A 1 82 ? -0.566 -0.270 13.737 1.00 94.56 82 ARG A N 1
ATOM 668 C CA . ARG A 1 82 ? 0.592 -1.093 13.367 1.00 94.56 82 ARG A CA 1
ATOM 669 C C . ARG A 1 82 ? 0.506 -1.553 11.910 1.00 94.56 82 ARG A C 1
ATOM 671 O O . ARG A 1 82 ? 1.469 -1.398 11.167 1.00 94.56 82 ARG A O 1
ATOM 678 N N . ARG A 1 83 ? -0.650 -2.071 11.480 1.00 93.94 83 ARG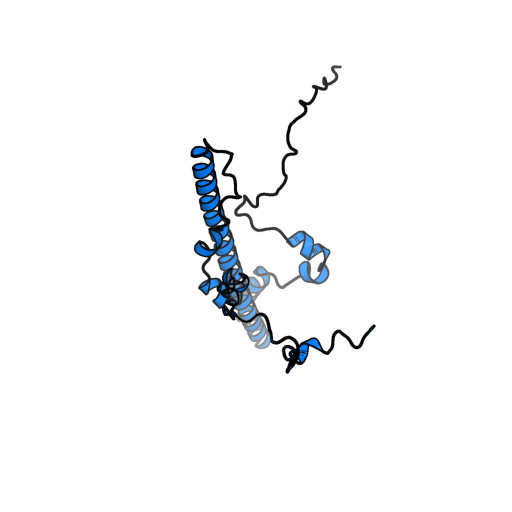 A N 1
ATOM 679 C CA . ARG A 1 83 ? -0.863 -2.510 10.088 1.00 93.94 83 ARG A CA 1
ATOM 680 C C . ARG A 1 83 ? -0.819 -1.354 9.091 1.00 93.94 83 ARG A C 1
ATOM 682 O O . ARG A 1 83 ? -0.308 -1.531 7.989 1.00 93.94 83 ARG A O 1
ATOM 689 N N . MET A 1 84 ? -1.344 -0.187 9.462 1.00 91.12 84 MET A N 1
ATOM 690 C CA . MET A 1 84 ? -1.279 1.009 8.618 1.00 91.12 84 MET A CA 1
ATOM 691 C C . MET A 1 84 ? 0.158 1.496 8.439 1.00 91.12 84 MET A C 1
ATOM 693 O O . MET A 1 84 ? 0.548 1.840 7.324 1.00 91.12 84 MET A O 1
ATOM 697 N N . ASP A 1 85 ? 0.966 1.458 9.497 1.00 94.56 85 ASP A N 1
ATOM 698 C CA . ASP A 1 85 ? 2.378 1.837 9.433 1.00 94.56 85 ASP A CA 1
ATOM 699 C C . ASP A 1 85 ? 3.193 0.842 8.589 1.00 94.56 85 ASP A C 1
ATOM 701 O O . ASP A 1 85 ? 4.038 1.251 7.789 1.00 94.56 85 ASP A O 1
ATOM 705 N N . GLU A 1 86 ? 2.902 -0.458 8.699 1.00 95.06 86 GLU A N 1
ATOM 706 C CA . GLU A 1 86 ? 3.493 -1.496 7.844 1.00 95.06 86 GLU A CA 1
ATOM 707 C C . GLU A 1 86 ? 3.147 -1.287 6.367 1.00 95.06 86 GLU A C 1
ATOM 709 O O . GLU A 1 86 ? 4.038 -1.312 5.515 1.00 95.06 86 GLU A O 1
ATOM 714 N N . ALA A 1 87 ? 1.875 -1.020 6.059 1.00 92.00 87 ALA A N 1
ATOM 715 C CA . ALA A 1 87 ? 1.434 -0.729 4.699 1.00 92.00 87 ALA A CA 1
ATOM 716 C C . ALA A 1 87 ? 2.108 0.537 4.142 1.00 92.00 87 ALA A C 1
ATOM 718 O O . ALA A 1 87 ? 2.615 0.520 3.021 1.00 92.00 87 ALA A O 1
ATOM 719 N N . ALA A 1 88 ? 2.191 1.607 4.938 1.00 92.25 88 ALA A N 1
ATOM 720 C CA . ALA A 1 88 ? 2.849 2.850 4.542 1.00 92.25 88 ALA A CA 1
ATOM 721 C C . ALA A 1 88 ? 4.357 2.667 4.301 1.00 92.25 88 ALA A C 1
ATOM 723 O O . ALA A 1 88 ? 4.929 3.288 3.403 1.00 92.25 88 ALA A O 1
ATOM 724 N N . MET A 1 89 ? 5.021 1.818 5.090 1.00 95.38 89 MET A N 1
ATOM 725 C CA . MET A 1 89 ? 6.426 1.466 4.886 1.00 95.38 89 MET A CA 1
ATOM 726 C C . MET A 1 89 ? 6.626 0.722 3.559 1.00 95.38 89 MET A C 1
ATOM 728 O O . MET A 1 89 ? 7.493 1.111 2.771 1.00 95.38 89 MET A O 1
ATOM 732 N N . LEU A 1 90 ? 5.794 -0.287 3.278 1.00 94.25 90 LEU A N 1
ATOM 733 C CA . LEU A 1 90 ? 5.851 -1.059 2.033 1.00 94.25 90 LEU A CA 1
ATOM 734 C C . LEU A 1 90 ? 5.585 -0.187 0.806 1.00 94.25 90 LEU A C 1
ATOM 736 O O . LEU A 1 90 ? 6.316 -0.268 -0.180 1.00 94.25 90 LEU A O 1
ATOM 740 N N . GLU A 1 91 ? 4.581 0.684 0.880 1.00 91.75 91 GLU A N 1
ATOM 741 C CA . GLU A 1 91 ? 4.253 1.623 -0.189 1.00 91.75 91 GLU A CA 1
ATOM 742 C C . GLU A 1 91 ? 5.441 2.541 -0.505 1.00 91.75 91 GLU A C 1
ATOM 744 O O . GLU A 1 91 ? 5.862 2.639 -1.660 1.00 91.75 91 GLU A O 1
ATOM 749 N N . ARG A 1 92 ? 6.054 3.145 0.523 1.00 91.94 92 ARG A N 1
ATOM 750 C CA . ARG A 1 92 ? 7.255 3.979 0.351 1.00 91.94 92 ARG A CA 1
ATOM 751 C C . ARG A 1 92 ? 8.391 3.206 -0.305 1.00 91.94 92 ARG A C 1
ATOM 753 O O . ARG A 1 92 ? 9.042 3.744 -1.199 1.00 91.94 92 ARG A O 1
ATOM 760 N N . HIS A 1 93 ? 8.632 1.968 0.119 1.00 93.25 93 HIS A N 1
ATOM 761 C CA . HIS A 1 93 ? 9.682 1.127 -0.452 1.00 93.25 93 HIS A CA 1
ATOM 762 C C . HIS A 1 93 ? 9.441 0.836 -1.936 1.00 93.25 93 HIS A C 1
ATOM 764 O O . HIS A 1 93 ? 10.342 1.038 -2.750 1.00 93.25 93 HIS A O 1
ATOM 770 N N . ILE A 1 94 ? 8.222 0.436 -2.309 1.00 91.19 94 ILE A N 1
ATOM 771 C CA . ILE A 1 94 ? 7.860 0.167 -3.708 1.00 91.19 94 ILE A CA 1
ATOM 772 C C . ILE A 1 94 ? 8.029 1.433 -4.554 1.00 91.19 94 ILE A C 1
ATOM 774 O O . ILE A 1 94 ? 8.667 1.388 -5.606 1.00 91.19 94 ILE A O 1
ATOM 778 N N . MET A 1 95 ? 7.538 2.577 -4.073 1.00 89.44 95 MET A N 1
ATOM 779 C CA . MET A 1 95 ? 7.679 3.862 -4.765 1.00 89.44 95 MET A CA 1
ATOM 780 C C . MET A 1 95 ? 9.150 4.253 -4.962 1.00 89.44 95 MET A C 1
ATOM 782 O O . MET A 1 95 ? 9.545 4.688 -6.043 1.00 89.44 95 MET A O 1
ATOM 786 N N . GLN A 1 96 ? 9.989 4.075 -3.939 1.00 91.56 96 GLN A N 1
ATOM 787 C CA . GLN A 1 96 ? 11.424 4.357 -4.029 1.00 91.56 96 GLN A CA 1
ATOM 788 C C . GLN A 1 96 ? 12.144 3.391 -4.977 1.00 91.56 96 GLN A C 1
ATOM 790 O O . GLN A 1 96 ? 13.004 3.815 -5.751 1.00 91.56 96 GLN A O 1
ATOM 795 N N . ALA A 1 97 ? 11.804 2.102 -4.943 1.00 91.38 97 ALA A N 1
ATOM 796 C CA . ALA A 1 97 ? 12.341 1.103 -5.860 1.00 91.38 97 ALA A CA 1
ATOM 797 C C . ALA A 1 97 ? 12.004 1.450 -7.317 1.00 91.38 97 ALA A C 1
ATOM 799 O O . ALA A 1 97 ? 12.896 1.434 -8.164 1.00 91.38 97 ALA A O 1
ATOM 800 N N . GLN A 1 98 ? 10.758 1.846 -7.591 1.00 89.25 98 GLN A N 1
ATOM 801 C CA . GLN A 1 98 ? 10.327 2.307 -8.912 1.00 89.25 98 GLN A CA 1
ATOM 802 C C . GLN A 1 98 ? 11.098 3.554 -9.354 1.00 89.25 98 GLN A C 1
ATOM 804 O O . GLN A 1 98 ? 11.632 3.581 -10.460 1.00 89.25 98 GLN A O 1
ATOM 809 N N . ALA A 1 99 ? 11.231 4.560 -8.485 1.00 88.38 99 ALA A N 1
ATOM 810 C CA . ALA A 1 99 ? 11.985 5.773 -8.798 1.00 88.38 99 ALA A CA 1
ATOM 811 C C . ALA A 1 99 ? 13.459 5.479 -9.141 1.00 88.38 99 ALA A C 1
ATOM 813 O O . ALA A 1 99 ? 13.996 6.031 -10.104 1.00 88.38 99 ALA A O 1
ATOM 814 N N . ARG A 1 100 ? 14.109 4.581 -8.386 1.00 89.94 100 ARG A N 1
ATOM 815 C CA . ARG A 1 100 ? 15.493 4.150 -8.649 1.00 89.94 100 ARG A CA 1
ATOM 816 C C . ARG A 1 100 ? 15.619 3.398 -9.970 1.00 89.94 100 ARG A C 1
ATOM 818 O O . ARG A 1 100 ? 16.523 3.710 -10.741 1.00 89.94 100 ARG A O 1
ATOM 825 N N . ALA A 1 101 ? 14.705 2.466 -10.231 1.00 89.50 101 ALA A N 1
ATOM 826 C CA . ALA A 1 101 ? 14.680 1.685 -11.461 1.00 89.50 101 ALA A CA 1
ATOM 827 C C . ALA A 1 101 ? 14.537 2.588 -12.688 1.00 89.50 101 ALA A C 1
ATOM 829 O O . ALA A 1 101 ? 15.387 2.552 -13.568 1.00 89.50 101 ALA A O 1
ATOM 830 N N . MET A 1 102 ? 13.557 3.495 -12.674 1.00 84.62 102 MET A N 1
ATOM 831 C CA . MET A 1 102 ? 13.350 4.444 -13.769 1.00 84.62 102 MET A CA 1
ATOM 832 C C . MET A 1 102 ? 14.557 5.356 -13.991 1.00 84.62 102 MET A C 1
ATOM 834 O O . MET A 1 102 ? 14.920 5.623 -15.132 1.00 84.62 102 MET A O 1
ATOM 838 N N . SER A 1 103 ? 15.194 5.841 -12.919 1.00 86.94 103 SER A N 1
ATOM 839 C CA . SER A 1 103 ? 16.399 6.665 -13.050 1.00 86.94 103 SER A CA 1
ATOM 840 C C . SER A 1 103 ? 17.562 5.881 -13.669 1.00 86.94 103 SER A C 1
ATOM 842 O O . SER A 1 103 ? 18.350 6.449 -14.424 1.00 86.94 103 SER A O 1
ATOM 844 N N . ALA A 1 104 ? 17.681 4.585 -13.368 1.00 86.94 104 ALA A N 1
ATOM 845 C CA . ALA A 1 104 ? 18.673 3.712 -13.984 1.00 86.94 104 ALA A CA 1
ATOM 846 C C . ALA A 1 104 ? 18.350 3.436 -15.462 1.00 86.94 104 ALA A C 1
ATOM 848 O O . ALA A 1 104 ? 19.226 3.646 -16.303 1.00 86.94 104 ALA A O 1
ATOM 849 N N . ASP A 1 105 ? 17.099 3.078 -15.776 1.00 84.31 105 ASP A N 1
ATOM 850 C CA . ASP A 1 105 ? 16.620 2.848 -17.146 1.00 84.31 105 ASP A CA 1
ATOM 851 C C . ASP A 1 105 ? 16.855 4.105 -18.014 1.00 84.31 105 ASP A C 1
ATOM 853 O O . ASP A 1 105 ? 17.405 4.031 -19.110 1.00 84.31 105 ASP A O 1
ATOM 857 N N . GLU A 1 106 ? 16.520 5.296 -17.504 1.00 84.06 106 GLU A N 1
ATOM 858 C CA . GLU A 1 106 ? 16.700 6.570 -18.213 1.00 84.06 106 GLU A CA 1
ATOM 859 C C . GLU A 1 106 ? 18.176 6.901 -18.466 1.00 84.06 106 GLU A C 1
ATOM 861 O O . GLU A 1 106 ? 18.535 7.369 -19.547 1.00 84.06 106 GLU A O 1
ATOM 866 N N . ARG A 1 107 ? 19.065 6.624 -17.504 1.00 84.81 107 ARG A N 1
ATOM 867 C CA . ARG A 1 107 ? 20.513 6.789 -17.709 1.00 84.81 107 ARG A CA 1
ATOM 868 C C . ARG A 1 107 ? 21.033 5.864 -18.801 1.00 84.81 107 ARG A C 1
ATOM 870 O O . ARG A 1 107 ? 21.906 6.274 -19.559 1.00 84.81 107 ARG A O 1
ATOM 877 N N . GLU A 1 108 ? 20.544 4.632 -18.877 1.00 82.50 108 GLU A N 1
ATOM 878 C CA . GLU A 1 108 ? 20.945 3.695 -19.927 1.00 82.50 108 GLU A CA 1
ATOM 879 C C . GLU A 1 108 ? 20.423 4.099 -21.298 1.00 82.50 108 GLU A C 1
ATOM 881 O O . GLU A 1 108 ? 21.213 4.145 -22.241 1.00 82.50 108 GLU A O 1
ATOM 886 N N . LEU A 1 109 ? 19.151 4.491 -21.397 1.00 79.19 109 LEU A N 1
ATOM 887 C CA . LEU A 1 109 ? 18.581 5.022 -22.635 1.00 79.19 109 LEU A CA 1
ATOM 888 C C . LEU A 1 109 ? 19.348 6.259 -23.121 1.00 79.19 109 LEU A C 1
ATOM 890 O O . LEU A 1 109 ? 19.682 6.347 -24.300 1.00 79.19 109 LEU A O 1
ATOM 894 N N . ASN A 1 110 ? 19.710 7.175 -22.218 1.00 81.56 110 ASN A N 1
ATOM 895 C CA . ASN A 1 110 ? 20.493 8.362 -22.566 1.00 81.56 110 ASN A CA 1
ATOM 896 C C . ASN A 1 110 ? 21.902 8.011 -23.072 1.00 81.56 110 ASN A C 1
ATOM 898 O O . ASN A 1 110 ? 22.365 8.613 -24.039 1.00 81.56 110 ASN A O 1
ATOM 902 N N . ARG A 1 111 ? 22.583 7.028 -22.464 1.00 81.62 111 ARG A N 1
ATOM 903 C CA . ARG A 1 111 ? 23.889 6.546 -22.956 1.00 81.62 111 ARG A CA 1
ATOM 904 C C . ARG A 1 111 ? 23.770 5.883 -24.327 1.00 81.62 111 ARG A C 1
ATOM 906 O O . ARG A 1 111 ? 24.597 6.140 -25.195 1.00 81.62 111 ARG A O 1
ATOM 913 N N . ALA A 1 112 ? 22.745 5.056 -24.526 1.00 75.88 112 ALA A N 1
ATOM 914 C CA . ALA A 1 112 ? 22.492 4.398 -25.805 1.00 75.88 112 ALA A CA 1
ATOM 915 C C . ALA A 1 112 ? 22.197 5.420 -26.915 1.00 75.88 112 ALA A C 1
ATOM 917 O O . ALA A 1 112 ? 22.752 5.314 -28.006 1.00 75.88 112 ALA A O 1
ATOM 918 N N . ALA A 1 113 ? 21.404 6.453 -26.616 1.00 72.75 113 ALA A N 1
ATOM 919 C CA . ALA A 1 113 ? 21.106 7.539 -27.548 1.00 72.75 113 ALA A CA 1
ATOM 920 C C . ALA A 1 113 ? 22.362 8.335 -27.948 1.00 72.75 113 ALA A C 1
ATOM 922 O O . ALA A 1 113 ? 22.520 8.682 -29.115 1.00 72.75 113 ALA A O 1
ATOM 923 N N . GLN A 1 114 ? 23.282 8.583 -27.008 1.00 72.50 114 GLN A N 1
ATOM 924 C CA . GLN A 1 114 ? 24.551 9.278 -27.274 1.00 72.50 114 GLN A CA 1
ATOM 925 C C . GLN A 1 114 ? 25.543 8.446 -28.103 1.00 72.50 114 GLN A C 1
ATOM 927 O O . GLN A 1 114 ? 26.422 9.010 -28.746 1.00 72.50 114 GLN A O 1
ATOM 932 N N . SER A 1 115 ? 25.414 7.117 -28.097 1.00 66.06 115 SER A N 1
ATOM 933 C CA . SER A 1 115 ? 26.298 6.191 -28.819 1.00 66.06 115 SER A CA 1
ATOM 934 C C . SER A 1 115 ? 25.833 5.885 -30.256 1.00 66.06 115 SER A C 1
ATOM 936 O O . SER A 1 115 ? 26.477 5.091 -30.947 1.00 66.06 115 SER A O 1
ATOM 938 N N . CYS A 1 116 ? 24.708 6.447 -30.709 1.00 57.22 116 CYS A N 1
ATOM 939 C CA . CYS A 1 116 ? 24.036 6.017 -31.935 1.00 57.22 116 CYS A CA 1
ATOM 940 C C . CYS A 1 116 ? 24.508 6.776 -33.193 1.00 57.22 116 CYS A C 1
ATOM 942 O O . CYS A 1 116 ? 23.854 7.713 -33.640 1.00 57.22 116 CYS A O 1
ATOM 944 N N . GLU A 1 117 ? 25.607 6.316 -33.801 1.00 55.81 117 GLU A N 1
ATOM 945 C CA . GLU A 1 117 ? 25.912 6.544 -35.233 1.00 55.81 117 GLU A CA 1
ATOM 946 C C . GLU A 1 117 ? 25.298 5.446 -36.133 1.00 55.81 117 GLU A C 1
ATOM 948 O O . GLU A 1 117 ? 25.134 5.634 -37.332 1.00 55.81 117 GLU A O 1
ATOM 953 N N . ASN A 1 118 ? 24.881 4.302 -35.572 1.00 56.22 118 ASN A N 1
ATOM 954 C CA . ASN A 1 118 ? 24.338 3.172 -36.338 1.00 56.22 118 ASN A CA 1
ATOM 955 C C . ASN A 1 118 ? 22.898 2.840 -35.928 1.00 56.22 118 ASN A C 1
ATOM 957 O O . ASN A 1 118 ? 22.632 1.882 -35.202 1.00 56.22 118 ASN A O 1
ATOM 961 N N . TYR A 1 119 ? 21.956 3.608 -36.484 1.00 54.31 119 TYR A N 1
ATOM 962 C CA . TYR A 1 119 ? 20.509 3.347 -36.442 1.00 54.31 119 TYR A CA 1
ATOM 963 C C . TYR A 1 119 ? 20.103 2.034 -37.163 1.00 54.31 119 TYR A C 1
ATOM 965 O O . TYR A 1 119 ? 18.941 1.642 -37.155 1.00 54.31 119 TYR A O 1
ATOM 973 N N . SER A 1 120 ? 21.031 1.317 -37.802 1.00 51.53 120 SER A N 1
ATOM 974 C CA . SER A 1 120 ? 20.760 0.048 -38.493 1.00 51.53 120 SER A CA 1
ATOM 975 C C . SER A 1 120 ? 20.782 -1.181 -37.573 1.00 51.53 120 SER A C 1
ATOM 977 O O . SER A 1 120 ? 20.221 -2.212 -37.933 1.00 51.53 120 SER A O 1
ATOM 979 N N . THR A 1 121 ? 21.359 -1.077 -36.371 1.00 54.16 121 THR A N 1
ATOM 980 C CA . THR A 1 121 ? 21.423 -2.170 -35.378 1.00 54.16 121 THR A CA 1
ATOM 981 C C . THR A 1 121 ? 20.343 -2.047 -34.295 1.00 54.16 121 THR A C 1
ATOM 983 O O . THR A 1 121 ? 20.443 -2.705 -33.262 1.00 54.16 121 THR A O 1
ATOM 986 N N . LEU A 1 122 ? 19.323 -1.200 -34.511 1.00 55.09 122 LEU A N 1
ATOM 987 C CA . LEU A 1 122 ? 18.211 -0.892 -33.593 1.00 55.09 122 LEU A CA 1
ATOM 988 C C . LEU A 1 122 ? 17.257 -2.075 -33.367 1.00 55.09 122 LEU A C 1
ATOM 990 O O . LEU A 1 122 ? 16.040 -1.966 -33.517 1.00 55.09 122 LEU A O 1
ATOM 994 N N . GLY A 1 123 ? 17.788 -3.219 -32.952 1.00 59.97 123 GLY A N 1
ATOM 995 C CA . GLY A 1 123 ? 17.018 -4.075 -32.069 1.00 59.97 123 GLY A CA 1
ATOM 996 C C . GLY A 1 123 ? 16.585 -3.256 -30.853 1.00 59.97 123 GLY A C 1
ATOM 997 O O . GLY A 1 123 ? 17.293 -2.339 -30.423 1.00 59.97 123 GLY A O 1
ATOM 998 N N . LEU A 1 124 ? 15.405 -3.567 -30.314 1.00 59.44 124 LEU A N 1
ATOM 999 C CA . LEU A 1 124 ? 14.941 -2.974 -29.062 1.00 59.44 124 LEU A CA 1
ATOM 1000 C C . LEU A 1 124 ? 16.075 -3.081 -28.027 1.00 59.44 124 LEU A C 1
ATOM 1002 O O . LEU A 1 124 ? 16.658 -4.167 -27.908 1.00 59.44 124 LEU A O 1
ATOM 1006 N N . PRO A 1 125 ? 16.427 -1.990 -27.316 1.00 54.91 125 PRO A N 1
ATOM 1007 C CA . PRO A 1 125 ? 17.458 -2.052 -26.290 1.00 54.91 125 PRO A CA 1
ATOM 1008 C C . PRO A 1 125 ? 17.153 -3.229 -25.354 1.00 54.91 125 PRO A C 1
ATOM 1010 O O . PRO A 1 125 ? 15.977 -3.430 -25.024 1.00 54.91 125 PRO A O 1
ATOM 1013 N N . PRO A 1 126 ? 18.164 -4.040 -24.974 1.00 57.19 126 PRO A N 1
ATOM 1014 C CA . PRO A 1 126 ? 17.948 -5.238 -24.178 1.00 57.19 126 PRO A CA 1
ATOM 1015 C C . PRO A 1 126 ? 17.054 -4.918 -22.986 1.00 57.19 126 PRO A C 1
ATOM 1017 O O . PRO A 1 126 ? 17.369 -4.033 -22.193 1.00 57.19 126 PRO A O 1
ATOM 1020 N N . VAL A 1 127 ? 15.932 -5.633 -22.888 1.00 60.06 127 VAL A N 1
ATOM 1021 C CA . VAL A 1 127 ? 14.833 -5.406 -21.936 1.00 60.06 127 VAL A CA 1
ATOM 1022 C C . VAL A 1 127 ? 15.246 -5.850 -20.525 1.00 60.06 127 VAL A C 1
ATOM 1024 O O . VAL A 1 127 ? 14.618 -6.695 -19.892 1.00 60.06 127 VAL A O 1
ATOM 1027 N N . ARG A 1 128 ? 16.372 -5.348 -20.017 1.00 66.62 128 ARG A N 1
ATOM 1028 C CA . ARG A 1 128 ? 16.802 -5.588 -18.641 1.00 66.62 128 ARG A CA 1
ATOM 1029 C C . ARG A 1 128 ? 16.212 -4.493 -17.768 1.00 66.62 128 ARG A C 1
ATOM 1031 O O . ARG A 1 128 ? 16.813 -3.448 -17.587 1.00 66.62 128 ARG A O 1
ATOM 1038 N N . ALA A 1 129 ? 15.022 -4.751 -17.235 1.00 74.25 129 ALA A N 1
ATOM 1039 C CA . ALA A 1 129 ? 14.381 -3.844 -16.292 1.00 74.25 129 ALA A CA 1
ATOM 1040 C C . ALA A 1 129 ? 15.180 -3.774 -14.977 1.00 74.25 129 ALA A C 1
ATOM 1042 O O . ALA A 1 129 ? 15.314 -4.782 -14.273 1.00 74.25 129 ALA A O 1
ATOM 1043 N N . HIS A 1 130 ? 15.637 -2.576 -14.591 1.00 85.06 130 HIS A N 1
ATOM 1044 C CA . HIS A 1 130 ? 16.349 -2.350 -13.317 1.00 85.06 130 HIS A CA 1
ATOM 1045 C C . HIS A 1 130 ? 15.463 -2.520 -12.081 1.00 85.06 130 HIS A C 1
ATOM 1047 O O . HIS A 1 130 ? 15.942 -2.543 -10.948 1.00 85.06 130 HIS A O 1
ATOM 1053 N N . PHE A 1 131 ? 14.153 -2.679 -12.262 1.00 85.44 131 PHE A N 1
ATOM 1054 C CA . PHE A 1 131 ? 13.220 -2.806 -11.147 1.00 85.44 131 PHE A CA 1
ATOM 1055 C C . PHE A 1 131 ? 13.506 -4.013 -10.249 1.00 85.44 131 PHE A C 1
ATOM 1057 O O . PHE A 1 131 ? 13.443 -3.890 -9.026 1.00 85.44 131 PHE A O 1
ATOM 1064 N N . LYS A 1 132 ? 13.915 -5.148 -10.831 1.00 86.25 132 LYS A N 1
ATOM 1065 C CA . LYS A 1 132 ? 14.247 -6.362 -10.070 1.00 86.25 132 LYS A CA 1
ATOM 1066 C C . LYS A 1 132 ? 15.406 -6.148 -9.089 1.00 86.25 132 LYS A C 1
ATOM 1068 O O . LYS A 1 132 ? 15.385 -6.728 -8.011 1.00 86.25 132 LYS A O 1
ATOM 1073 N N . SER A 1 133 ? 16.399 -5.327 -9.437 1.00 86.19 133 SER A N 1
ATOM 1074 C CA . SER A 1 133 ? 17.534 -5.034 -8.549 1.00 86.19 133 SER A CA 1
ATOM 1075 C C . SER A 1 133 ? 17.214 -3.957 -7.507 1.00 86.19 133 SER A C 1
ATOM 1077 O O . SER A 1 133 ? 17.849 -3.911 -6.457 1.00 86.19 133 SER A O 1
ATOM 1079 N N . CYS A 1 134 ? 16.224 -3.100 -7.772 1.00 88.31 134 CYS A N 1
ATOM 1080 C CA . CYS A 1 134 ? 15.855 -1.989 -6.893 1.00 88.31 134 CYS A CA 1
ATOM 1081 C C . CYS A 1 134 ? 14.862 -2.371 -5.785 1.00 88.31 134 CYS A C 1
ATOM 1083 O O . CYS A 1 134 ? 14.683 -1.589 -4.841 1.00 88.31 134 CYS A O 1
ATOM 1085 N N . ILE A 1 135 ? 14.195 -3.521 -5.919 1.00 91.75 135 ILE A N 1
ATOM 1086 C CA . ILE A 1 135 ? 13.160 -3.991 -5.001 1.00 91.75 135 ILE A CA 1
ATOM 1087 C C . ILE A 1 135 ? 13.704 -5.040 -4.022 1.00 91.75 135 ILE A C 1
ATOM 1089 O O . ILE A 1 135 ? 14.340 -6.020 -4.405 1.00 91.75 135 ILE A O 1
ATOM 1093 N N . ASP A 1 136 ? 13.425 -4.847 -2.734 1.00 93.06 136 ASP A N 1
ATOM 1094 C CA . ASP A 1 136 ? 13.719 -5.848 -1.702 1.00 93.06 136 ASP A CA 1
ATOM 1095 C C . ASP A 1 136 ? 12.712 -7.001 -1.766 1.00 93.06 136 ASP A C 1
ATOM 1097 O O . ASP A 1 136 ? 11.606 -6.926 -1.235 1.00 93.06 136 ASP A O 1
ATOM 1101 N N . SER A 1 137 ? 13.125 -8.080 -2.421 1.00 91.94 137 SER A N 1
ATOM 1102 C CA . SER A 1 137 ? 12.325 -9.293 -2.574 1.00 91.94 137 SER A CA 1
ATOM 1103 C C . SER A 1 137 ? 11.975 -9.939 -1.229 1.00 91.94 137 SER A C 1
ATOM 1105 O O . SER A 1 137 ? 10.860 -10.424 -1.065 1.00 91.94 137 SER A O 1
ATOM 1107 N N . GLN A 1 138 ? 12.882 -9.930 -0.247 1.00 92.44 138 GLN A N 1
ATOM 1108 C CA . GLN A 1 138 ? 12.651 -10.581 1.049 1.00 92.44 138 GLN A CA 1
ATOM 1109 C C . GLN A 1 138 ? 11.602 -9.824 1.861 1.00 92.44 138 GLN A C 1
ATOM 1111 O O . GLN A 1 138 ? 10.734 -10.433 2.489 1.00 92.44 138 GLN A O 1
ATOM 1116 N N . LEU A 1 139 ? 11.649 -8.491 1.798 1.00 94.19 139 LEU A N 1
ATOM 1117 C CA . LEU A 1 139 ? 10.653 -7.635 2.423 1.00 94.19 139 LEU A CA 1
ATOM 1118 C C . LEU A 1 139 ? 9.252 -7.901 1.864 1.00 94.19 139 LEU A C 1
ATOM 1120 O O . LEU A 1 139 ? 8.314 -8.047 2.642 1.00 94.19 139 LEU A O 1
ATOM 1124 N N . LEU A 1 140 ? 9.103 -8.011 0.540 1.00 93.56 140 LEU A N 1
ATOM 1125 C CA . LEU A 1 140 ? 7.804 -8.306 -0.073 1.00 93.56 140 LEU A CA 1
ATOM 1126 C C . LEU A 1 140 ? 7.290 -9.698 0.317 1.00 93.56 140 LEU A C 1
ATOM 1128 O O . LEU A 1 140 ? 6.134 -9.824 0.720 1.00 93.56 140 LEU A O 1
ATOM 1132 N N . HIS A 1 141 ? 8.157 -10.714 0.301 1.00 93.81 141 HIS A N 1
ATOM 1133 C CA . HIS A 1 141 ? 7.799 -12.074 0.716 1.00 93.81 141 HIS A CA 1
ATOM 1134 C C . HIS A 1 141 ? 7.328 -12.138 2.171 1.00 93.81 141 HIS A C 1
ATOM 1136 O O . HIS A 1 141 ? 6.341 -12.806 2.468 1.00 93.81 141 HIS A O 1
ATOM 1142 N N . LYS A 1 142 ? 7.982 -11.402 3.079 1.00 95.06 142 LYS A N 1
ATOM 1143 C CA . LYS A 1 142 ? 7.584 -11.331 4.494 1.00 95.06 142 LYS A CA 1
ATOM 1144 C C . LYS A 1 142 ? 6.129 -10.875 4.671 1.00 95.06 142 LYS A C 1
ATOM 1146 O O . LYS A 1 142 ? 5.469 -11.304 5.615 1.00 95.06 142 LYS A O 1
ATOM 1151 N N . TYR A 1 143 ? 5.637 -10.022 3.775 1.00 94.00 143 TYR A N 1
ATOM 1152 C CA . TYR A 1 143 ? 4.267 -9.507 3.782 1.00 94.00 143 TYR A CA 1
ATOM 1153 C C . TYR A 1 143 ? 3.351 -10.197 2.755 1.00 94.00 143 TYR A C 1
ATOM 1155 O O . TYR A 1 143 ? 2.269 -9.690 2.469 1.00 94.00 143 TYR A O 1
ATOM 1163 N N . ASN A 1 144 ? 3.750 -11.367 2.236 1.00 92.88 144 ASN A N 1
ATOM 1164 C CA . ASN A 1 144 ? 3.011 -12.155 1.241 1.00 92.88 144 ASN A CA 1
ATOM 1165 C C . ASN A 1 144 ? 2.674 -11.374 -0.044 1.00 92.88 144 ASN A C 1
ATOM 1167 O O . ASN A 1 144 ? 1.613 -11.565 -0.640 1.00 92.88 144 ASN A O 1
ATOM 1171 N N . LEU A 1 145 ? 3.558 -10.464 -0.455 1.00 92.25 145 LEU A N 1
ATOM 1172 C CA . LEU A 1 145 ? 3.426 -9.707 -1.696 1.00 92.25 145 LEU A CA 1
ATOM 1173 C C . LEU A 1 145 ? 4.193 -10.386 -2.831 1.00 92.25 145 LEU A C 1
ATOM 1175 O O . LEU A 1 145 ? 5.288 -10.910 -2.628 1.00 92.25 145 LEU A O 1
ATOM 1179 N N . LEU A 1 146 ? 3.632 -10.301 -4.039 1.00 90.50 146 LEU A N 1
ATOM 1180 C CA . LEU A 1 146 ? 4.272 -10.793 -5.256 1.00 90.50 146 LEU A CA 1
ATOM 1181 C C . LEU A 1 146 ? 5.540 -9.993 -5.565 1.00 90.50 146 LEU A C 1
ATOM 1183 O O . LEU A 1 146 ? 5.542 -8.761 -5.579 1.00 90.50 146 LEU A O 1
ATOM 1187 N N . THR A 1 147 ? 6.607 -10.713 -5.868 1.00 88.75 147 THR A N 1
ATOM 1188 C CA . THR A 1 147 ? 7.920 -10.199 -6.247 1.00 88.75 147 THR A CA 1
ATOM 1189 C C . THR A 1 147 ? 8.162 -10.454 -7.738 1.00 88.75 147 THR A C 1
ATOM 1191 O O . THR A 1 147 ? 7.635 -11.427 -8.275 1.00 88.75 147 THR A O 1
ATOM 1194 N N . PRO A 1 148 ? 9.007 -9.661 -8.433 1.00 85.50 148 PRO A N 1
ATOM 1195 C CA . PRO A 1 148 ? 9.390 -9.942 -9.818 1.00 85.50 148 PRO A CA 1
ATOM 1196 C C . PRO A 1 148 ? 9.820 -11.380 -10.106 1.00 85.50 148 PRO A C 1
ATOM 1198 O O . PRO A 1 148 ? 9.534 -11.908 -11.172 1.00 85.50 148 PRO A O 1
ATOM 1201 N N . SER A 1 149 ? 10.467 -12.042 -9.153 1.00 83.44 149 SER A N 1
ATOM 1202 C CA . SER A 1 149 ? 10.879 -13.437 -9.300 1.00 83.44 149 SER A CA 1
ATOM 1203 C C . SER A 1 149 ? 9.714 -14.432 -9.385 1.00 83.44 149 SER A C 1
ATOM 1205 O O . SER A 1 149 ? 9.906 -15.494 -9.963 1.00 83.44 149 SER A O 1
ATOM 1207 N N . ASP A 1 150 ? 8.531 -14.095 -8.866 1.00 86.44 150 ASP A N 1
ATOM 1208 C CA . ASP A 1 150 ? 7.395 -15.025 -8.760 1.00 86.44 150 ASP A CA 1
ATOM 1209 C C . ASP A 1 150 ? 6.616 -15.156 -10.072 1.00 86.44 150 ASP A C 1
ATOM 1211 O O . ASP A 1 150 ? 5.953 -16.160 -10.313 1.00 86.44 150 ASP A O 1
ATOM 1215 N N . TYR A 1 151 ? 6.687 -14.133 -10.928 1.00 83.31 151 TYR A N 1
ATOM 1216 C CA . TYR A 1 151 ? 5.970 -14.086 -12.205 1.00 83.31 151 TYR A CA 1
ATOM 1217 C C . TYR A 1 151 ? 6.892 -14.026 -13.426 1.00 83.31 151 TYR A C 1
ATOM 1219 O O . TYR A 1 151 ? 6.416 -14.094 -14.560 1.00 83.31 151 TYR A O 1
ATOM 1227 N N . MET A 1 152 ? 8.207 -13.894 -13.235 1.00 75.75 152 MET A N 1
ATOM 1228 C CA . MET A 1 152 ? 9.152 -14.041 -14.335 1.00 75.75 152 MET A CA 1
ATOM 1229 C C . MET A 1 152 ? 9.275 -15.520 -14.695 1.00 75.75 152 MET A C 1
ATOM 1231 O O . MET A 1 152 ? 9.871 -16.298 -13.955 1.00 75.75 152 MET A O 1
ATOM 1235 N N . VAL A 1 153 ? 8.733 -15.891 -15.857 1.00 71.62 153 VAL A N 1
ATOM 1236 C CA . VAL A 1 153 ? 8.976 -17.198 -16.474 1.00 71.62 153 VAL A CA 1
ATOM 1237 C C . VAL A 1 153 ? 10.489 -17.360 -16.619 1.00 71.62 153 VAL A C 1
ATOM 1239 O O . VAL A 1 153 ? 11.123 -16.611 -17.364 1.00 71.62 153 VAL A O 1
ATOM 1242 N N . GLN A 1 154 ? 11.086 -18.300 -15.880 1.00 63.31 154 GLN A N 1
ATOM 1243 C CA . GLN A 1 154 ? 12.421 -18.773 -16.226 1.00 63.31 154 GLN A CA 1
ATOM 1244 C C . GLN A 1 154 ? 12.295 -19.407 -17.604 1.00 63.31 154 GLN A C 1
ATOM 1246 O O . GLN A 1 154 ? 11.597 -20.408 -17.765 1.00 63.31 154 GLN A O 1
ATOM 1251 N N . GLU A 1 155 ? 12.914 -18.782 -18.600 1.00 59.53 155 GLU A N 1
ATOM 1252 C CA . GLU A 1 155 ? 13.049 -19.378 -19.919 1.00 59.53 155 GLU A CA 1
ATOM 1253 C C . GLU A 1 155 ? 13.702 -20.748 -19.716 1.00 59.53 155 GLU A C 1
ATOM 1255 O O . GLU A 1 155 ? 14.793 -20.844 -19.141 1.00 59.53 155 GLU A O 1
ATOM 1260 N N . ALA A 1 156 ? 12.966 -21.814 -20.050 1.00 59.41 156 ALA A N 1
ATOM 1261 C CA . ALA A 1 156 ? 13.457 -23.171 -19.871 1.00 59.41 156 ALA A CA 1
ATOM 1262 C C . ALA A 1 156 ? 14.800 -23.291 -20.603 1.00 59.41 156 ALA A C 1
ATOM 1264 O O . ALA A 1 156 ? 14.940 -22.718 -21.690 1.00 59.41 156 ALA A O 1
ATOM 1265 N N . PRO A 1 157 ? 15.794 -23.995 -20.028 1.00 65.94 157 PRO A N 1
ATOM 1266 C CA . PRO A 1 157 ? 17.070 -24.169 -20.701 1.00 65.94 157 PRO A CA 1
ATOM 1267 C C . PRO A 1 157 ? 16.807 -24.696 -22.115 1.00 65.94 157 PRO A C 1
ATOM 1269 O O . PRO A 1 157 ? 15.947 -25.571 -22.271 1.00 65.94 157 PRO A O 1
ATOM 1272 N N . PRO A 1 158 ? 17.486 -24.148 -23.139 1.00 70.88 158 PRO A N 1
ATOM 1273 C CA . PRO A 1 158 ? 17.230 -24.520 -24.519 1.00 70.88 158 PRO A CA 1
ATOM 1274 C C . PRO A 1 158 ? 17.394 -26.031 -24.645 1.00 70.88 158 PRO A C 1
ATOM 1276 O O . PRO A 1 158 ? 18.483 -26.566 -24.430 1.00 70.88 158 PRO A O 1
ATOM 1279 N N . VAL A 1 159 ? 16.290 -26.721 -24.935 1.00 71.81 159 VAL A N 1
ATOM 1280 C CA . VAL A 1 159 ? 16.327 -28.155 -25.199 1.00 71.81 159 VAL A CA 1
ATOM 1281 C C . VAL A 1 159 ? 17.107 -28.310 -26.503 1.00 71.81 159 VAL A C 1
ATOM 1283 O O . VAL A 1 159 ? 16.707 -27.705 -27.504 1.00 71.81 159 VAL A O 1
ATOM 1286 N N . PRO A 1 160 ? 18.240 -29.038 -26.511 1.00 76.88 160 PRO A N 1
ATOM 1287 C CA . PRO A 1 160 ? 18.983 -29.254 -27.740 1.00 76.88 160 PRO A CA 1
ATOM 1288 C C . PRO A 1 160 ? 18.048 -29.890 -28.765 1.00 76.88 160 PRO A C 1
ATOM 1290 O O . PRO A 1 160 ? 17.256 -30.774 -28.428 1.00 76.88 160 PRO A O 1
ATOM 1293 N N . ALA A 1 161 ? 18.118 -29.406 -30.007 1.00 74.56 161 ALA A N 1
ATOM 1294 C CA . ALA A 1 161 ? 17.362 -30.001 -31.097 1.00 74.56 161 ALA A CA 1
ATOM 1295 C C . ALA A 1 161 ? 17.666 -31.509 -31.136 1.00 74.56 161 ALA A C 1
ATOM 1297 O O . ALA A 1 161 ? 18.833 -31.877 -30.953 1.00 74.56 161 ALA A O 1
ATOM 1298 N N . PRO A 1 162 ? 16.653 -32.374 -31.327 1.00 72.75 162 PRO A N 1
ATOM 1299 C CA . PRO A 1 162 ? 16.884 -33.806 -31.440 1.00 72.75 162 PRO A CA 1
ATOM 1300 C C . PRO A 1 162 ? 17.943 -34.025 -32.518 1.00 72.75 162 PRO A C 1
ATOM 1302 O O . PRO A 1 162 ? 17.787 -33.569 -33.652 1.00 72.75 162 PRO A O 1
ATOM 1305 N N . GLN A 1 163 ? 19.062 -34.634 -32.127 1.00 65.50 163 GLN A N 1
ATOM 1306 C CA . GLN A 1 163 ? 20.122 -34.951 -33.067 1.00 65.50 163 GLN A CA 1
ATOM 1307 C C . GLN A 1 163 ? 19.555 -35.994 -34.023 1.00 65.50 163 GLN A C 1
ATOM 1309 O O . GLN A 1 163 ? 19.083 -37.040 -33.583 1.00 65.50 163 GLN A O 1
ATOM 1314 N N . ALA A 1 164 ? 19.536 -35.672 -35.316 1.00 59.56 164 ALA A N 1
ATOM 1315 C CA . ALA A 1 164 ? 19.326 -36.688 -36.327 1.00 59.56 164 ALA A CA 1
ATOM 1316 C C . ALA A 1 164 ? 20.499 -37.658 -36.194 1.00 59.56 164 ALA A C 1
ATOM 1318 O O . ALA A 1 164 ? 21.654 -37.276 -36.377 1.00 59.56 164 ALA A O 1
ATOM 1319 N N . GLU A 1 165 ? 20.202 -38.880 -35.778 1.00 51.88 165 GLU A N 1
ATOM 1320 C CA . GLU A 1 165 ? 21.150 -39.973 -35.883 1.00 51.88 165 GLU A CA 1
ATOM 1321 C C . GLU A 1 165 ? 21.380 -40.171 -37.384 1.00 51.88 165 GLU A C 1
ATOM 1323 O O . GLU A 1 165 ? 20.424 -40.382 -38.135 1.00 51.88 165 GLU A O 1
ATOM 1328 N N . ASP A 1 166 ? 22.625 -39.996 -37.834 1.00 52.72 166 ASP A N 1
ATOM 1329 C CA . ASP A 1 166 ? 23.044 -40.232 -39.216 1.00 52.72 166 ASP A CA 1
ATOM 1330 C C . ASP A 1 166 ? 22.924 -41.736 -39.529 1.00 52.72 166 ASP A C 1
ATOM 1332 O O . ASP A 1 166 ? 23.910 -42.472 -39.582 1.00 52.72 166 ASP A O 1
ATOM 1336 N N . GLU A 1 167 ? 21.701 -42.223 -39.738 1.00 44.84 167 GLU A N 1
ATOM 1337 C CA . GLU A 1 167 ? 21.459 -43.549 -40.291 1.00 44.84 167 GLU A CA 1
ATOM 1338 C C . GLU A 1 167 ? 21.516 -43.475 -41.816 1.00 44.84 167 GLU A C 1
ATOM 1340 O O . GLU A 1 167 ? 20.545 -43.247 -42.540 1.00 44.84 167 GLU A O 1
ATOM 1345 N N . THR A 1 168 ? 22.724 -43.711 -42.312 1.00 50.69 168 THR A N 1
ATOM 1346 C CA . THR A 1 168 ? 22.958 -44.207 -43.663 1.00 50.69 168 THR A CA 1
ATOM 1347 C C . THR A 1 168 ? 22.301 -45.580 -43.817 1.00 50.69 168 THR A C 1
ATOM 1349 O O . THR A 1 168 ? 22.937 -46.601 -43.592 1.00 50.69 168 THR A O 1
ATOM 1352 N N . CYS A 1 169 ? 21.034 -45.623 -44.236 1.00 38.47 169 CYS A N 1
ATOM 1353 C CA . CYS A 1 169 ? 20.498 -46.754 -44.997 1.00 38.47 169 CYS A CA 1
ATOM 1354 C C . CYS A 1 169 ? 19.192 -46.382 -45.720 1.00 38.47 169 CYS A C 1
ATOM 1356 O O . CYS A 1 169 ? 18.085 -46.568 -45.212 1.00 38.47 169 CYS A O 1
ATOM 1358 N N . CYS A 1 170 ? 19.312 -45.895 -46.956 1.00 42.81 170 CYS A N 1
ATOM 1359 C CA . CYS A 1 170 ? 18.249 -46.092 -47.936 1.00 42.81 170 CYS A CA 1
ATOM 1360 C C . CYS A 1 170 ? 18.220 -47.590 -48.260 1.00 42.81 170 CYS A C 1
ATOM 1362 O O . CYS A 1 170 ? 19.084 -48.008 -49.017 1.00 42.81 170 CYS A O 1
ATOM 1364 N N . ASP A 1 171 ? 17.337 -48.370 -47.612 1.00 40.97 171 ASP A N 1
ATOM 1365 C CA . ASP A 1 171 ? 16.688 -49.592 -48.159 1.00 40.97 171 ASP A CA 1
ATOM 1366 C C . ASP A 1 171 ? 15.915 -50.442 -47.113 1.00 40.97 171 ASP A C 1
ATOM 1368 O O . ASP A 1 171 ? 15.871 -51.667 -47.199 1.00 40.97 171 ASP A O 1
ATOM 1372 N N . CYS A 1 172 ? 15.216 -49.834 -46.144 1.00 44.88 172 CYS A N 1
ATOM 1373 C CA . CYS A 1 172 ? 14.368 -50.587 -45.197 1.00 44.88 172 CYS A CA 1
ATOM 1374 C C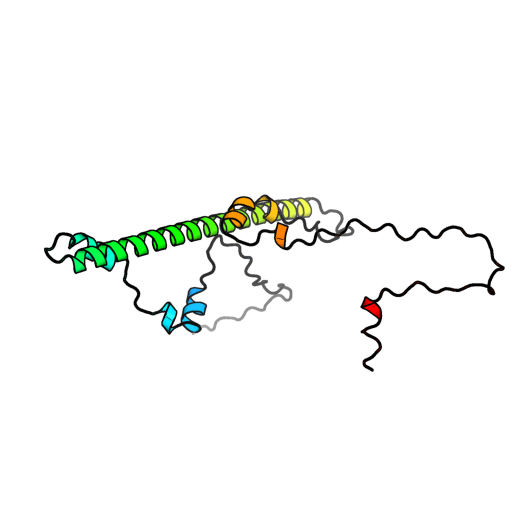 . CYS A 1 172 ? 12.951 -50.007 -45.031 1.00 44.88 172 CYS A C 1
ATOM 1376 O O . CYS A 1 172 ? 12.468 -49.815 -43.921 1.00 44.88 172 CYS A O 1
ATOM 1378 N N . TRP A 1 173 ? 12.227 -49.775 -46.129 1.00 40.28 173 TRP A N 1
ATOM 1379 C CA . TRP A 1 173 ? 10.823 -49.325 -46.078 1.00 40.28 173 TRP A CA 1
ATOM 1380 C C . TRP A 1 173 ? 9.786 -50.428 -45.808 1.00 40.28 173 TRP A C 1
ATOM 1382 O O . TRP A 1 173 ? 8.610 -50.216 -46.092 1.00 40.28 173 TRP A O 1
ATOM 1392 N N . HIS A 1 174 ? 10.152 -51.594 -45.253 1.00 47.69 174 HIS A N 1
ATOM 1393 C CA . HIS A 1 174 ? 9.159 -52.670 -45.115 1.00 47.69 174 HIS A CA 1
ATOM 1394 C C . HIS A 1 174 ? 9.026 -53.451 -43.812 1.00 47.69 174 HIS A C 1
ATOM 1396 O O . HIS A 1 174 ? 8.086 -54.240 -43.741 1.00 47.69 174 HIS A O 1
ATOM 1402 N N . LEU A 1 175 ? 9.796 -53.220 -42.746 1.00 50.12 175 LEU A N 1
ATOM 1403 C CA . LEU A 1 175 ? 9.545 -53.948 -41.492 1.00 50.12 175 LEU A CA 1
ATOM 1404 C C . LEU A 1 175 ? 9.723 -53.059 -40.250 1.00 50.12 175 LEU A C 1
ATOM 1406 O O . LEU A 1 175 ? 10.824 -52.629 -39.937 1.00 50.12 175 LEU A O 1
ATOM 1410 N N . ASN A 1 176 ? 8.606 -52.871 -39.531 1.00 50.44 176 ASN A N 1
ATOM 1411 C CA . ASN A 1 176 ? 8.443 -52.275 -38.192 1.00 50.44 176 ASN A CA 1
ATOM 1412 C C . ASN A 1 176 ? 8.432 -50.740 -38.058 1.00 50.44 176 ASN A C 1
ATOM 1414 O O . ASN A 1 176 ? 9.232 -50.159 -37.333 1.00 50.44 176 ASN A O 1
ATOM 1418 N N . PHE A 1 177 ? 7.399 -50.089 -38.607 1.00 39.59 177 PHE A N 1
ATOM 1419 C CA . PHE A 1 177 ? 6.951 -48.785 -38.099 1.00 39.59 177 PHE A CA 1
ATOM 1420 C C . PHE A 1 177 ? 6.065 -48.987 -36.860 1.00 39.59 177 PHE A C 1
ATOM 1422 O O . PHE A 1 177 ? 4.839 -49.070 -36.947 1.00 39.59 177 PHE A O 1
ATOM 1429 N N . GLN A 1 178 ? 6.677 -49.068 -35.680 1.00 46.44 178 GLN A N 1
ATOM 1430 C CA . GLN A 1 178 ? 5.959 -48.777 -34.444 1.00 46.44 178 GLN A CA 1
ATOM 1431 C C . GLN A 1 178 ? 6.056 -47.265 -34.245 1.00 46.44 178 GLN A C 1
ATOM 1433 O O . GLN A 1 178 ? 7.074 -46.755 -33.788 1.00 46.44 178 GLN A O 1
ATOM 1438 N N . GLY A 1 179 ? 5.025 -46.544 -34.697 1.00 52.59 179 GLY A N 1
ATOM 1439 C CA . GLY A 1 179 ? 4.966 -45.089 -34.564 1.00 52.59 179 GLY A CA 1
ATOM 1440 C C . GLY A 1 179 ? 5.208 -44.640 -33.115 1.00 52.59 179 GLY A C 1
ATOM 1441 O O . GLY A 1 179 ? 4.971 -45.420 -32.183 1.00 52.59 179 GLY A O 1
ATOM 1442 N N . PRO A 1 180 ? 5.686 -43.400 -32.903 1.00 55.44 180 PRO A N 1
ATOM 1443 C CA . PRO A 1 180 ? 5.974 -42.893 -31.568 1.00 55.44 180 PRO A CA 1
ATOM 1444 C C . PRO A 1 180 ? 4.749 -43.079 -30.669 1.00 55.44 180 PRO A C 1
ATOM 1446 O O . PRO A 1 180 ? 3.631 -42.715 -31.042 1.00 55.44 180 PRO A O 1
ATOM 1449 N N . LYS A 1 181 ? 4.952 -43.693 -29.495 1.00 61.06 181 LYS A N 1
ATOM 1450 C CA . LYS A 1 181 ? 3.887 -43.881 -28.506 1.00 61.06 181 LYS A CA 1
ATOM 1451 C C . LYS A 1 181 ? 3.362 -42.507 -28.111 1.00 61.06 181 LYS A C 1
ATOM 1453 O O . LYS A 1 181 ? 4.026 -41.765 -27.392 1.00 61.06 181 LYS A O 1
ATOM 1458 N N . VAL A 1 182 ? 2.174 -42.186 -28.610 1.00 60.00 182 VAL A N 1
ATOM 1459 C CA . VAL A 1 182 ? 1.430 -40.990 -28.230 1.00 60.00 182 VAL A CA 1
ATOM 1460 C C . VAL A 1 182 ? 1.229 -41.039 -26.709 1.00 60.00 182 VAL A C 1
ATOM 1462 O O . VAL A 1 182 ? 0.691 -42.037 -26.221 1.00 60.00 182 VAL A O 1
ATOM 1465 N N . PRO A 1 183 ? 1.685 -40.029 -25.948 1.00 60.44 183 PRO A N 1
ATOM 1466 C CA . PRO A 1 183 ? 1.459 -39.976 -24.509 1.00 60.44 183 PRO A CA 1
ATOM 1467 C C . PRO A 1 183 ? -0.043 -39.918 -24.209 1.00 60.44 183 PRO A C 1
ATOM 1469 O O . PRO A 1 183 ? -0.784 -39.254 -24.934 1.00 60.44 183 PRO A O 1
ATOM 1472 N N . ASP A 1 184 ? -0.498 -40.571 -23.136 1.00 57.28 184 ASP A N 1
ATOM 1473 C CA . ASP A 1 184 ? -1.936 -40.748 -22.866 1.00 57.28 184 ASP A CA 1
ATOM 1474 C C . ASP A 1 184 ? -2.731 -39.433 -22.776 1.00 57.28 184 ASP A C 1
ATOM 1476 O O . ASP A 1 184 ? -3.905 -39.414 -23.134 1.00 57.28 184 ASP A O 1
ATOM 1480 N N . TYR A 1 185 ? -2.094 -38.309 -22.429 1.00 64.69 185 TYR A N 1
ATOM 1481 C CA . TYR A 1 185 ? -2.759 -36.999 -22.379 1.00 64.69 185 TYR A CA 1
ATOM 1482 C C . TYR A 1 185 ? -3.213 -36.464 -23.752 1.00 64.69 185 TYR A C 1
ATOM 1484 O O . TYR A 1 185 ? -4.025 -35.545 -23.816 1.00 64.69 185 TYR A O 1
ATOM 1492 N N . ALA A 1 186 ? -2.684 -36.997 -24.856 1.00 58.06 186 ALA A N 1
ATOM 1493 C CA . ALA A 1 186 ? -2.995 -36.540 -26.211 1.00 58.06 186 ALA A CA 1
ATOM 1494 C C . ALA A 1 186 ? -4.120 -37.350 -26.888 1.00 58.06 186 ALA A C 1
ATOM 1496 O O . ALA A 1 186 ? -4.427 -37.114 -28.055 1.00 58.06 186 ALA A O 1
ATOM 1497 N N . ARG A 1 187 ? -4.752 -38.299 -26.178 1.00 56.66 187 ARG A N 1
ATOM 1498 C CA . ARG A 1 187 ? -5.899 -39.068 -26.699 1.00 56.66 187 ARG A CA 1
ATOM 1499 C C . ARG A 1 187 ? -7.247 -38.379 -26.497 1.00 56.66 187 ARG A C 1
ATOM 1501 O O . ARG A 1 187 ? -8.164 -38.614 -27.282 1.00 56.66 187 ARG A O 1
ATOM 1508 N N . ASP A 1 188 ? -7.348 -37.481 -25.523 1.00 56.94 188 ASP A N 1
ATOM 1509 C CA . ASP A 1 188 ? -8.633 -36.891 -25.132 1.00 56.94 188 ASP A CA 1
ATOM 1510 C C . ASP A 1 188 ? -9.106 -35.753 -26.055 1.00 56.94 188 ASP A C 1
ATOM 1512 O O . ASP A 1 188 ? -10.273 -35.367 -26.021 1.00 56.94 188 ASP A O 1
ATOM 1516 N N . THR A 1 189 ? -8.250 -35.236 -26.940 1.00 57.66 189 THR A N 1
ATOM 1517 C CA . THR A 1 189 ? -8.603 -34.139 -27.862 1.00 57.66 189 THR A CA 1
ATOM 1518 C C . THR A 1 189 ? -9.181 -34.595 -29.204 1.00 57.66 189 THR A C 1
ATOM 1520 O O . THR A 1 189 ? -9.587 -33.750 -30.001 1.00 57.66 189 THR A O 1
ATOM 1523 N N . LEU A 1 190 ? -9.272 -35.905 -29.465 1.00 51.69 190 LEU A N 1
ATOM 1524 C CA . LEU A 1 190 ? -9.768 -36.448 -30.741 1.00 51.69 190 LEU A CA 1
ATOM 1525 C C . LEU A 1 190 ? -11.129 -37.161 -30.648 1.00 51.69 190 LEU A C 1
ATOM 1527 O O . LEU A 1 190 ? -11.647 -37.593 -31.672 1.00 51.69 190 LEU A O 1
ATOM 1531 N N . ALA A 1 191 ? -11.743 -37.246 -29.463 1.00 51.91 191 ALA A N 1
ATOM 1532 C CA . ALA A 1 191 ? -13.045 -37.900 -29.266 1.00 51.91 191 ALA A CA 1
ATOM 1533 C C . ALA A 1 191 ? -14.244 -36.928 -29.200 1.00 51.91 191 ALA A C 1
ATOM 1535 O O . ALA A 1 191 ? -15.350 -37.319 -28.836 1.00 51.91 191 ALA A O 1
ATOM 1536 N N . SER A 1 192 ? -14.057 -35.649 -29.535 1.00 54.12 192 SER A N 1
ATOM 1537 C CA . SER A 1 192 ? -15.149 -34.668 -29.622 1.00 54.12 192 SER A CA 1
ATOM 1538 C C . SER A 1 192 ? -15.046 -33.849 -30.903 1.00 54.12 192 SER A C 1
ATOM 1540 O O . SER A 1 192 ? -14.728 -32.660 -30.876 1.00 54.12 192 SER A O 1
ATOM 1542 N N . ARG A 1 193 ? -15.307 -34.499 -32.039 1.00 41.75 193 ARG A N 1
ATOM 1543 C CA . ARG A 1 193 ? -15.750 -33.837 -33.267 1.00 41.75 193 ARG A CA 1
ATOM 1544 C C . ARG A 1 193 ? -16.513 -34.788 -34.171 1.00 41.75 193 ARG A C 1
ATOM 1546 O O . ARG A 1 193 ? -16.082 -35.954 -34.273 1.00 41.75 193 ARG A O 1
#

Sequence (193 aa):
MSSPKTQPTPRGQEPPMYLQRPSSGRSQDVRHILARTFRDLYTRDTVRPDTVKNLQVSKGGDDPYHEQYVNNLQKVYAEWQRRMDEAAMLERHIMQAQARAMSADERELNRAAQSCENYSTLGLPPVRAHFKSCIDSQLLHKYNLLTPSDYMVQEAPPVPAPQAEDETCCDCWHLNFQGPKVPDYARDTLASR

Radius of gyration: 32.26 Å; chains: 1; bounding box: 48×99×87 Å

pLDDT: mean 72.4, std 17.98, range [36.75, 95.38]

InterPro domains:
  IPR033304 Deleted in lung and esophageal cancer protein 1 [PTHR46348] (12-166)
  IPR060480 DLEC1, helical domain [PF28484] (78-155)